Protein 4RN7 (pdb70)

Sequence (185 aa):
SNAYTVFIDPGHGGNDKGTESSKTSNRYEKDLNLQIAKKLANNKLSSKQKDIQQVVVSRTDDTYISLKDRAILANNSSADVVLVSIHLNAEKNNGNTATGIETWYRNKATDGSKELAQTVQSTIVSSYVKVRRDRGIVENNFEVLRESNPAILIECGFLTTPSEEQKIINEKYQDQQLAEGIVQGVLSYLDSKG

Solvent-accessible surface area: 8520 Å² total

Foldseek 3Di:
DQAAEEEEEQPFFDPGQDDAEPVPRHGFSVLSLLLSVLLQVVQVPDDR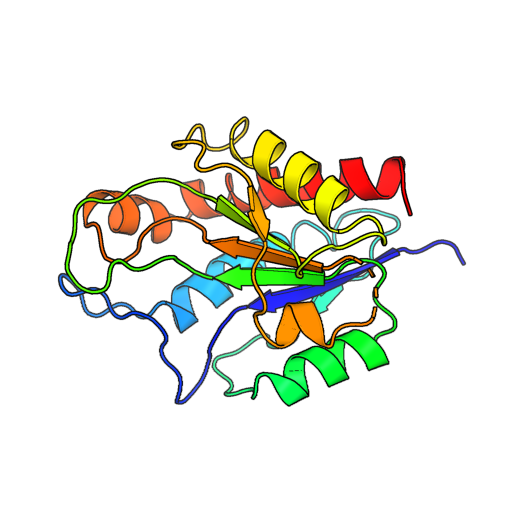YDYHYPDNHRDGDDLVRLQVVLQVVVGPEYEYETADEDPPDAADWDKEKEAAPPDPQCLLVLRQLLLVLLCVQLVIDRPYYYHDHRSSRVRHPSYMYMRQIYSSHVVRVVLSVDNVSSNSNSVSNSVSNVVCVVPPD

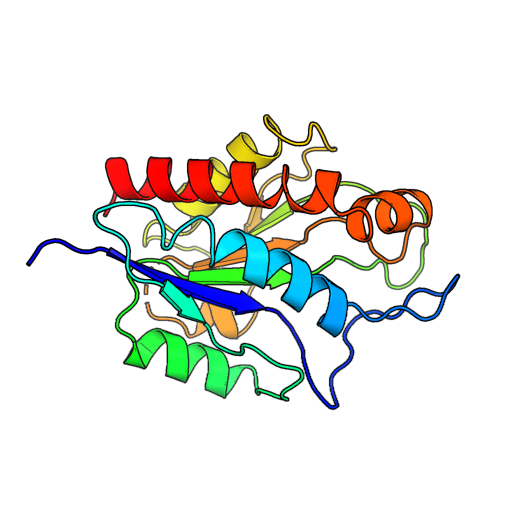Organism: Clostridioides difficile (strain 630) (NCBI:txid272563)

CATH classification: 3.40.630.40

Nearest PDB structures (foldseek):
  4rn7-assembly1_A  TM=1.005E+00  e=1.510E-40  Clostridioides difficile 630
  1jwq-assembly1_A  TM=9.596E-01  e=6.339E-22  Paenibacillus polymyxa
  5j72-assembly1_A  TM=9.023E-01  e=5.987E-17  Clostridioides difficile 630
  4bin-assembly1_A  TM=9.280E-01  e=1.001E-15  Escherichia coli K-12
  8c0j-assembly1_A  TM=8.453E-01  e=8.300E-16  Citrobacter rodentium

Structure (mmCIF, N/CA/C/O backbone):
data_4RN7
#
_entry.id   4RN7
#
_cell.length_a   66.407
_cell.length_b   66.407
_cell.length_c   96.200
_cell.angle_alpha   90.00
_cell.angle_beta   90.00
_cell.angle_gamma   120.00
#
_symmetry.space_group_name_H-M   'P 32 2 1'
#
loop_
_entity.id
_entity.type
_entity.pdbx_description
1 polymer 'N-acetylmuramoyl-L-alanine amidase'
2 non-polymer 'ZINC ION'
3 non-polymer GLYCEROL
4 non-polymer '4-(2-HYDROXYETHYL)-1-PIPERAZINE ETHANESULFONIC ACID'
5 non-polymer 'FORMIC ACID'
6 water water
#
loop_
_atom_site.group_PDB
_atom_site.id
_atom_site.type_symbol
_atom_site.label_atom_id
_atom_site.label_alt_id
_atom_site.label_comp_id
_atom_site.label_asym_id
_atom_site.label_entity_id
_atom_site.label_seq_id
_atom_site.pdbx_PDB_ins_code
_atom_site.Cartn_x
_atom_site.Cartn_y
_atom_site.Cartn_z
_atom_site.occupancy
_atom_site.B_iso_or_equiv
_atom_site.auth_seq_id
_atom_site.auth_comp_id
_atom_site.auth_asym_id
_atom_site.auth_atom_id
_atom_site.pdbx_PDB_model_num
ATOM 1 N N . SER A 1 1 ? -23.051 21.277 -30.898 1.00 51.91 114 SER A N 1
ATOM 2 C CA . SER A 1 1 ? -23.100 20.452 -29.701 1.00 47.46 114 SER A CA 1
ATOM 3 C C . SER A 1 1 ? -24.433 19.705 -29.599 1.00 48.87 114 SER A C 1
ATOM 4 O O . SER A 1 1 ? -25.461 20.205 -30.051 1.00 51.83 114 SER A O 1
ATOM 7 N N . ASN A 1 2 ? -24.401 18.515 -29.007 1.00 47.16 115 ASN A N 1
ATOM 8 C CA . ASN A 1 2 ? -25.583 17.652 -28.942 1.00 48.87 115 ASN A CA 1
ATOM 9 C C . ASN A 1 2 ? -25.603 16.758 -27.710 1.00 50.57 115 ASN A C 1
ATOM 10 O O . ASN A 1 2 ? -26.071 15.621 -27.765 1.00 58.57 115 ASN A O 1
ATOM 15 N N . ALA A 1 3 ? -25.109 17.274 -26.594 1.00 42.02 116 ALA A N 1
ATOM 16 C CA . ALA A 1 3 ? -25.031 16.491 -25.370 1.00 41.10 116 ALA A CA 1
ATOM 17 C C . ALA A 1 3 ? -26.261 16.715 -24.502 1.00 42.29 116 ALA A C 1
ATOM 18 O O . ALA A 1 3 ? -26.844 17.802 -24.512 1.00 39.99 116 ALA A O 1
ATOM 20 N N . TYR A 1 4 ? -26.660 15.681 -23.765 1.00 40.41 117 TYR A N 1
ATOM 21 C CA . TYR A 1 4 ? -27.675 15.832 -22.733 1.00 37.73 117 TYR A CA 1
ATOM 22 C C . TYR A 1 4 ? -26.967 15.872 -21.396 1.00 35.71 117 TYR A C 1
ATOM 23 O O . TYR A 1 4 ? -25.995 15.142 -21.186 1.00 45.47 117 TYR A O 1
ATOM 32 N N . THR A 1 5 ? -27.446 16.724 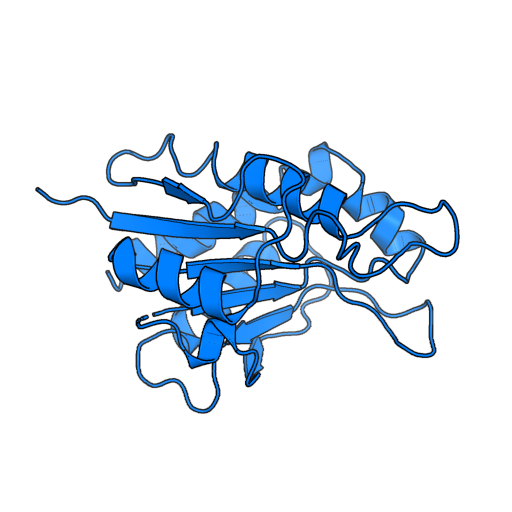-20.496 1.00 37.65 118 THR A N 1
ATOM 33 C CA . THR A 1 5 ? -26.871 16.821 -19.161 1.00 29.90 118 THR A CA 1
ATOM 34 C C . THR A 1 5 ? -27.829 16.156 -18.171 1.00 34.67 118 THR A C 1
ATOM 35 O O . THR A 1 5 ? -29.012 16.508 -18.114 1.00 34.16 118 THR A O 1
ATOM 39 N N . VAL A 1 6 ? -27.322 15.191 -17.411 1.00 30.87 119 VAL A N 1
ATOM 40 C CA . VAL A 1 6 ? -28.129 14.532 -16.386 1.00 27.82 119 VAL A CA 1
ATOM 41 C C . VAL A 1 6 ? -27.606 14.971 -15.026 1.00 25.11 119 VAL A C 1
ATOM 42 O O . VAL A 1 6 ? -26.427 14.782 -14.726 1.00 30.20 119 VAL A O 1
ATOM 46 N N . PHE A 1 7 ? -28.480 15.573 -14.219 1.00 27.68 120 PHE A N 1
ATOM 47 C CA . PHE A 1 7 ? -28.105 16.017 -12.878 1.00 26.75 120 PHE A CA 1
ATOM 48 C C . PHE A 1 7 ? -28.522 14.933 -11.890 1.00 29.92 120 PHE A C 1
ATOM 49 O O . PHE A 1 7 ? -29.710 14.590 -11.804 1.00 26.87 120 PHE A O 1
ATOM 57 N N . ILE A 1 8 ? -27.550 14.388 -11.158 1.00 27.93 121 ILE A N 1
ATOM 58 C CA . ILE A 1 8 ? -27.827 13.324 -10.192 1.00 29.57 121 ILE A CA 1
ATOM 59 C C . ILE A 1 8 ? -27.755 13.924 -8.786 1.00 26.71 121 ILE A C 1
ATOM 60 O O . ILE A 1 8 ? -26.775 14.571 -8.437 1.00 27.79 121 ILE A O 1
ATOM 65 N N . ASP A 1 9 ? -28.799 13.705 -7.990 1.00 25.77 122 ASP A N 1
ATOM 66 C CA . ASP A 1 9 ? -28.879 14.275 -6.649 1.00 25.33 122 ASP A CA 1
ATOM 67 C C . ASP A 1 9 ? -28.963 13.169 -5.584 1.00 24.76 122 ASP A C 1
ATOM 68 O O . ASP A 1 9 ? -30.041 12.632 -5.313 1.00 26.49 122 ASP A O 1
ATOM 73 N N . PRO A 1 10 ? -27.823 12.814 -4.972 1.00 24.59 123 PRO A N 1
ATOM 74 C CA . PRO A 1 10 ? -27.882 11.816 -3.900 1.00 27.91 123 PRO A CA 1
ATOM 75 C C . PRO A 1 10 ? -28.493 12.449 -2.646 1.00 29.13 123 PRO A C 1
ATOM 76 O O . PRO A 1 10 ? -27.908 13.368 -2.081 1.00 30.82 123 PRO A O 1
ATOM 80 N N . GLY A 1 11 ? -29.654 11.962 -2.217 1.00 25.86 124 GLY A N 1
ATOM 81 C CA . GLY A 1 11 ? -30.388 12.619 -1.156 1.00 26.50 124 GLY A CA 1
ATOM 82 C C . GLY A 1 11 ? -29.624 12.693 0.146 1.00 28.28 124 GLY A C 1
ATOM 83 O O . GLY A 1 11 ? -28.803 11.819 0.454 1.00 26.74 124 GLY A O 1
ATOM 84 N N . HIS A 1 12 ? -29.905 13.742 0.909 1.00 28.50 125 HIS A N 1
ATOM 85 C CA . HIS A 1 12 ? -29.322 13.931 2.236 1.00 33.39 125 HIS A CA 1
ATOM 86 C C . HIS A 1 12 ? -27.805 14.134 2.161 1.00 33.16 125 HIS A C 1
ATOM 87 O O . HIS A 1 12 ? -27.270 14.402 1.084 1.00 30.39 125 HIS A O 1
ATOM 94 N N . GLY A 1 13 ? -27.107 14.040 3.289 1.00 29.37 126 GLY A N 1
ATOM 95 C CA . GLY A 1 13 ? -25.683 14.325 3.288 1.00 32.33 126 GLY A CA 1
ATOM 96 C C . GLY A 1 13 ? -25.264 15.133 4.494 1.00 36.00 126 GLY A C 1
ATOM 97 O O . GLY A 1 13 ? -26.040 15.955 5.002 1.00 33.74 126 GLY A O 1
ATOM 98 N N . GLY A 1 14 ? -24.036 14.898 4.954 1.00 33.73 127 GLY A N 1
ATOM 99 C CA . GLY A 1 14 ? -23.483 15.631 6.072 1.00 42.85 127 GLY A CA 1
ATOM 100 C C . GLY A 1 14 ? -24.326 15.422 7.307 1.00 42.02 127 GLY A C 1
ATOM 101 O O . GLY A 1 14 ? -24.648 14.284 7.667 1.00 39.86 127 GLY A O 1
ATOM 102 N N . ASN A 1 15 ? -24.705 16.522 7.946 1.00 40.29 128 ASN A N 1
ATOM 103 C CA . ASN A 1 15 ? -25.517 16.459 9.152 1.00 44.04 128 ASN A CA 1
ATOM 104 C C . ASN A 1 15 ? -26.891 15.814 8.942 1.00 44.18 128 ASN A C 1
ATOM 105 O O . ASN A 1 15 ? -27.512 15.336 9.898 1.00 45.72 128 ASN A O 1
ATOM 110 N N . ASP A 1 16 ? -27.369 15.804 7.700 1.00 40.57 129 ASP A N 1
ATOM 111 C CA . ASP A 1 16 ? -28.647 15.177 7.395 1.00 37.65 129 ASP A CA 1
ATOM 112 C C . ASP A 1 16 ? -28.423 13.720 7.005 1.00 34.70 129 ASP A C 1
ATOM 113 O O . ASP A 1 16 ? -28.099 13.421 5.863 1.00 34.60 129 ASP A O 1
ATOM 118 N N . LYS A 1 17 ? -28.610 12.812 7.958 1.00 37.01 130 LYS A N 1
ATOM 119 C CA . LYS A 1 17 ? -28.341 11.398 7.710 1.00 36.25 130 LYS A CA 1
ATOM 120 C C . LYS A 1 17 ? -29.439 10.701 6.911 1.00 34.49 130 LYS A C 1
ATOM 121 O O . LYS A 1 17 ? -29.215 9.617 6.364 1.00 33.94 130 LYS A O 1
ATOM 125 N N . GLY A 1 18 ? -30.625 11.296 6.839 1.00 33.88 131 GLY A N 1
ATOM 126 C CA . GLY A 1 18 ? -31.746 10.582 6.241 1.00 34.12 131 GLY A CA 1
ATOM 127 C C . GLY A 1 18 ? -32.159 9.458 7.166 1.00 37.37 131 GLY A C 1
ATOM 128 O O . GLY A 1 18 ? -31.855 9.501 8.359 1.00 37.75 131 GLY A O 1
ATOM 129 N N . THR A 1 19 ? -32.843 8.443 6.637 1.00 34.03 132 THR A N 1
ATOM 130 C CA . THR A 1 19 ? -33.272 7.336 7.476 1.00 42.75 132 THR A CA 1
ATOM 131 C C . THR A 1 19 ? -32.071 6.560 8.018 1.00 45.98 132 THR A C 1
ATOM 132 O O . THR A 1 19 ? -31.043 6.451 7.347 1.00 40.06 132 THR A O 1
ATOM 136 N N . GLU A 1 20 ? -32.204 6.033 9.233 1.00 51.85 133 GLU A N 1
ATOM 137 C CA . GLU A 1 20 ? -31.147 5.254 9.870 1.00 52.79 133 GLU A CA 1
ATOM 138 C C . GLU A 1 20 ? -31.652 3.849 10.185 1.00 59.52 133 GLU A C 1
ATOM 139 O O . GLU A 1 20 ? -32.679 3.693 10.849 1.00 65.52 133 GLU A O 1
ATOM 142 N N . SER A 1 21 ? -30.945 2.829 9.701 1.00 53.06 134 SER A N 1
ATOM 143 C CA A SER A 1 21 ? -31.347 1.455 9.986 0.37 56.53 134 SER A CA 1
ATOM 144 C CA B SER A 1 21 ? -31.289 1.435 9.995 0.63 56.45 134 SER A CA 1
ATOM 145 C C . SER A 1 21 ? -31.377 1.183 11.493 1.00 60.45 134 SER A C 1
ATOM 146 O O . SER A 1 21 ? -30.491 1.599 12.243 1.00 63.45 134 SER A O 1
ATOM 151 N N . LYS A 1 22 ? -32.430 0.497 11.926 1.00 67.28 135 LYS A N 1
ATOM 152 C CA . LYS A 1 22 ? -32.621 0.155 13.332 1.00 70.21 135 LYS A CA 1
ATOM 153 C C . LYS A 1 22 ? -31.835 -1.101 13.683 1.00 61.87 135 LYS A C 1
ATOM 154 O O . LYS A 1 22 ? -31.662 -1.437 14.854 1.00 74.97 135 LYS A O 1
ATOM 159 N N . THR A 1 23 ? -31.356 -1.782 12.650 1.00 59.29 136 THR A N 1
ATOM 160 C CA . THR A 1 23 ? -30.637 -3.038 12.798 1.00 76.17 136 THR A CA 1
ATOM 161 C C . THR A 1 23 ? -29.139 -2.804 12.968 1.00 76.57 136 THR A C 1
ATOM 162 O O . THR A 1 23 ? -28.489 -3.433 13.805 1.00 87.33 136 THR A O 1
ATOM 166 N N . SER A 1 24 ? -28.608 -1.874 12.180 1.00 61.17 137 SER A N 1
ATOM 167 C CA . SER A 1 24 ? -27.181 -1.825 11.902 1.00 59.47 137 SER A CA 1
ATOM 168 C C . SER A 1 24 ? -26.602 -0.413 11.931 1.00 59.02 137 SER A C 1
ATOM 169 O O . SER A 1 24 ? -25.402 -0.231 11.718 1.00 60.97 137 SER A O 1
ATOM 172 N N . ASN A 1 25 ? -27.453 0.576 12.189 1.00 60.06 138 ASN A N 1
ATOM 173 C CA . ASN A 1 25 ? -27.039 1.978 12.154 1.00 63.49 138 ASN A CA 1
ATOM 174 C C . ASN A 1 25 ? -26.251 2.322 10.895 1.00 64.13 138 ASN A C 1
ATOM 175 O O . ASN A 1 25 ? -25.123 2.813 10.956 1.00 74.42 138 ASN A O 1
ATOM 180 N N . ARG A 1 26 ? -26.846 1.998 9.754 1.00 50.29 139 ARG A N 1
ATOM 181 C CA . ARG A 1 26 ? -26.380 2.498 8.479 1.00 42.14 139 ARG A CA 1
ATOM 182 C C . ARG A 1 26 ? -27.278 3.671 8.162 1.00 40.24 139 ARG A C 1
ATOM 183 O O . ARG A 1 26 ? -28.440 3.685 8.584 1.00 42.77 139 ARG A O 1
ATOM 191 N N . TYR A 1 27 ? -26.740 4.649 7.435 1.00 38.80 140 TYR A N 1
ATOM 192 C CA . TYR A 1 27 ? -27.480 5.862 7.108 1.00 36.48 140 TYR A CA 1
ATOM 193 C C . TYR A 1 27 ? -27.843 5.923 5.646 1.00 33.09 140 TYR A C 1
ATOM 194 O O . TYR A 1 27 ? -27.000 5.676 4.784 1.00 32.12 140 TYR A O 1
ATOM 203 N N . GLU A 1 28 ? -29.083 6.313 5.369 1.00 32.32 141 GLU A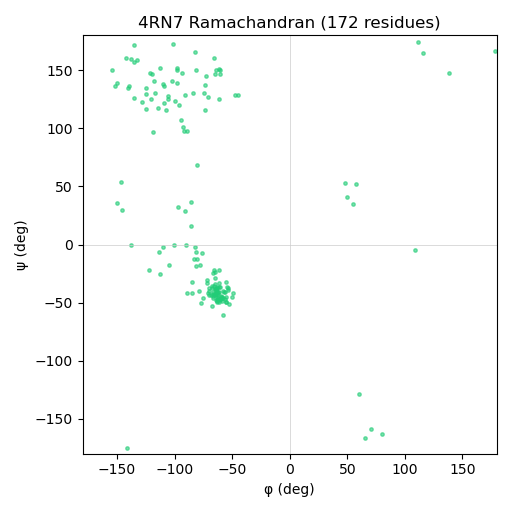 N 1
ATOM 204 C CA . GLU A 1 28 ? -29.531 6.559 4.004 1.00 29.18 141 GLU A CA 1
ATOM 205 C C . GLU A 1 28 ? -28.575 7.456 3.213 1.00 27.72 141 GLU A C 1
ATOM 206 O O . GLU A 1 28 ? -28.299 7.180 2.048 1.00 30.17 141 GLU A O 1
ATOM 212 N N . LYS A 1 29 ? -28.061 8.516 3.839 1.00 29.90 142 LYS A N 1
ATOM 213 C CA . LYS A 1 29 ? -27.178 9.439 3.127 1.00 29.85 142 LYS A CA 1
ATOM 214 C C . LYS A 1 29 ? -26.014 8.712 2.459 1.00 32.51 142 LYS A C 1
ATOM 215 O O . LYS A 1 29 ? -25.615 9.069 1.346 1.00 32.42 142 LYS A O 1
ATOM 221 N N . ASP A 1 30 ? -25.481 7.690 3.127 1.00 28.90 143 ASP A N 1
ATOM 222 C CA . ASP A 1 30 ? -24.284 7.021 2.633 1.00 30.67 143 ASP A CA 1
ATOM 223 C C . ASP A 1 30 ? -24.637 6.063 1.505 1.00 30.79 143 ASP A C 1
ATOM 224 O O . ASP A 1 30 ? -23.913 5.944 0.512 1.00 29.41 143 ASP A O 1
ATOM 229 N N . LEU A 1 31 ? -25.760 5.373 1.660 1.00 28.68 144 LEU A N 1
ATOM 230 C CA . LEU A 1 31 ? -26.204 4.433 0.647 1.00 25.95 144 LEU A CA 1
ATOM 231 C C . LEU A 1 31 ? -26.671 5.167 -0.610 1.00 28.30 144 LEU A C 1
ATOM 232 O O . LEU A 1 31 ? -26.426 4.721 -1.738 1.00 28.22 144 LEU A O 1
ATOM 237 N N . ASN A 1 32 ? -27.327 6.307 -0.421 1.00 25.96 145 ASN A N 1
ATOM 238 C CA . ASN A 1 32 ? -27.686 7.151 -1.555 1.00 28.59 145 ASN A CA 1
ATOM 239 C C . ASN A 1 32 ? -26.465 7.529 -2.395 1.00 27.64 145 ASN A C 1
ATOM 240 O O . ASN A 1 32 ? -26.520 7.495 -3.631 1.00 26.42 145 ASN A O 1
ATOM 245 N N . LEU A 1 33 ? -25.383 7.923 -1.724 1.00 27.42 146 LEU A N 1
ATOM 246 C CA . LEU A 1 33 ? -24.158 8.333 -2.415 1.00 24.39 146 LEU A CA 1
ATOM 247 C C . LEU A 1 33 ? -23.566 7.137 -3.173 1.00 30.58 146 LEU A C 1
ATOM 248 O O . LEU A 1 33 ? -23.096 7.301 -4.299 1.00 29.43 146 LEU A O 1
ATOM 253 N N . GLN A 1 34 ? -23.631 5.937 -2.584 1.00 26.73 147 GLN A N 1
ATOM 254 C CA . GLN A 1 34 ? -23.074 4.755 -3.230 1.00 29.23 147 GLN A CA 1
ATOM 255 C C . GLN A 1 34 ? -23.823 4.452 -4.513 1.00 26.77 147 GLN A C 1
ATOM 256 O O . GLN A 1 34 ? -23.216 4.212 -5.558 1.00 32.49 147 GLN A O 1
ATOM 262 N N . ILE A 1 35 ? -25.146 4.465 -4.428 1.00 27.65 148 ILE A N 1
ATOM 263 C CA . ILE A 1 35 ? -25.980 4.192 -5.590 1.00 27.82 148 ILE A CA 1
ATOM 264 C C . ILE A 1 35 ? -25.792 5.277 -6.654 1.00 28.35 148 ILE A C 1
ATOM 265 O O . ILE A 1 35 ? -25.667 4.965 -7.841 1.00 28.28 148 ILE A O 1
ATOM 270 N N . ALA A 1 36 ? -25.747 6.543 -6.231 1.00 26.32 149 ALA A N 1
ATOM 271 C CA . ALA A 1 36 ? -25.598 7.662 -7.156 1.00 28.12 149 ALA A CA 1
ATOM 272 C C . ALA A 1 36 ? -24.260 7.609 -7.884 1.00 27.88 149 ALA A C 1
ATOM 273 O O . ALA A 1 36 ? -24.170 7.953 -9.066 1.00 30.97 149 ALA A O 1
ATOM 275 N N . LYS A 1 37 ? -23.211 7.205 -7.171 1.00 32.17 150 LYS A N 1
ATOM 276 C CA . LYS A 1 37 ? -21.890 7.123 -7.780 1.00 35.07 150 LYS A CA 1
ATOM 277 C C . LYS A 1 37 ? -21.872 6.091 -8.897 1.00 34.57 150 LYS A C 1
ATOM 278 O O . LYS A 1 37 ? -21.263 6.318 -9.944 1.00 34.40 150 LYS A O 1
ATOM 284 N N . LYS A 1 38 ? -22.533 4.956 -8.676 1.00 32.35 151 LYS A N 1
ATOM 285 C CA . LYS A 1 38 ? -22.619 3.935 -9.708 1.00 31.96 151 LYS A CA 1
ATOM 286 C C . LYS A 1 38 ? -23.415 4.451 -10.897 1.00 32.62 151 LYS A C 1
ATOM 287 O O . LYS A 1 38 ? -23.022 4.238 -12.050 1.00 33.75 151 LYS A O 1
ATOM 293 N N . LEU A 1 39 ? -24.527 5.132 -10.618 1.00 29.39 152 LEU A N 1
ATOM 294 C CA . LEU A 1 39 ? -25.352 5.712 -11.673 1.00 27.56 152 LEU A CA 1
ATOM 295 C C . LEU A 1 39 ? -24.542 6.743 -12.465 1.00 31.95 152 LEU A C 1
ATOM 296 O O . LEU A 1 39 ? -24.520 6.701 -13.699 1.00 30.87 152 LEU A O 1
ATOM 301 N N . ALA A 1 40 ? -23.855 7.645 -11.763 1.00 32.58 153 ALA A N 1
ATOM 302 C CA . ALA A 1 40 ? -23.043 8.668 -12.426 1.00 31.60 153 ALA A CA 1
ATOM 303 C C . ALA A 1 40 ? -21.951 8.069 -13.312 1.00 37.10 153 ALA A C 1
ATOM 304 O O . ALA A 1 40 ? -21.739 8.512 -14.443 1.00 40.02 153 ALA A O 1
ATOM 306 N N . ASN A 1 41 ? -21.248 7.070 -12.793 1.00 35.24 154 ASN A N 1
ATOM 307 C CA A ASN A 1 41 ? -20.186 6.425 -13.552 0.61 42.70 154 ASN A CA 1
ATOM 308 C CA B ASN A 1 41 ? -20.185 6.432 -13.551 0.39 42.08 154 ASN A CA 1
ATOM 309 C C . ASN A 1 41 ? -20.705 5.766 -14.822 1.00 39.68 154 ASN A C 1
ATOM 310 O O . ASN A 1 41 ? -20.072 5.852 -15.873 1.00 40.27 154 ASN A O 1
ATOM 319 N N . LYS A 1 42 ? -21.865 5.118 -14.727 1.00 34.35 155 LYS A N 1
ATOM 320 C CA . LYS A 1 42 ? -22.451 4.457 -15.891 1.00 35.47 155 LYS A CA 1
ATOM 321 C C . LYS A 1 42 ? -22.921 5.454 -16.947 1.00 39.77 155 LYS A C 1
ATOM 322 O O . LYS A 1 42 ? -22.691 5.252 -18.138 1.00 44.30 155 LYS A O 1
ATOM 328 N N . LEU A 1 43 ? -23.579 6.529 -16.516 1.00 35.43 156 LEU A N 1
ATOM 329 C CA . LEU A 1 43 ? -24.050 7.545 -17.455 1.00 36.89 156 LEU A CA 1
ATOM 330 C C . LEU A 1 43 ? -22.898 8.234 -18.173 1.00 42.87 156 LEU A C 1
ATOM 331 O O . LEU A 1 43 ? -22.981 8.515 -19.370 1.00 48.78 156 LEU A O 1
ATOM 336 N N . SER A 1 44 ? -21.815 8.487 -17.443 1.00 41.47 157 SER A N 1
ATOM 337 C CA A SER A 1 44 ? -20.688 9.216 -18.012 0.59 41.42 157 SER A CA 1
ATOM 338 C CA B SER A 1 44 ? -20.648 9.184 -17.977 0.41 42.01 157 SER A CA 1
ATOM 339 C C . SER A 1 44 ? -20.013 8.443 -19.144 1.00 47.59 157 SER A C 1
ATOM 340 O O . SER A 1 44 ? -19.304 9.034 -19.958 1.00 53.72 157 SER A O 1
ATOM 345 N N . LYS A 1 45 ? -20.254 7.136 -19.211 1.00 47.86 158 LYS A N 1
ATOM 346 C CA . LYS A 1 45 ? -19.669 6.295 -20.260 1.00 55.63 158 LYS A CA 1
ATOM 347 C C . LYS A 1 45 ? -20.450 6.387 -21.569 1.00 59.22 158 LYS A C 1
ATOM 348 O O . LYS A 1 45 ? -19.938 6.030 -22.636 1.00 57.94 158 LYS A O 1
ATOM 352 N N . GLN A 1 46 ? -21.690 6.860 -21.482 1.00 59.01 159 GLN A N 1
ATOM 353 C CA . GLN A 1 46 ? -22.525 7.037 -22.663 1.00 58.73 159 GLN A CA 1
ATOM 354 C C . GLN A 1 46 ? -22.032 8.225 -23.482 1.00 64.37 159 GLN A C 1
ATOM 355 O O . GLN A 1 46 ? -21.554 9.215 -22.926 1.00 63.00 159 GLN A O 1
ATOM 361 N N . LYS A 1 47 ? -22.136 8.110 -24.803 1.00 74.56 160 LYS A N 1
ATOM 362 C CA . LYS A 1 47 ? -21.546 9.084 -25.720 1.00 77.75 160 LYS A CA 1
ATOM 363 C C . LYS A 1 47 ? -22.024 10.530 -25.534 1.00 75.22 160 LYS A C 1
ATOM 364 O O . LYS A 1 47 ? -21.223 11.424 -25.249 1.00 78.20 160 LYS A O 1
ATOM 367 N N . ASP A 1 48 ? -23.324 10.755 -25.700 1.00 66.76 161 ASP A N 1
ATOM 368 C CA . ASP A 1 48 ? -23.873 12.106 -25.668 1.00 59.08 161 ASP A CA 1
ATOM 369 C C . ASP A 1 48 ? -24.320 12.547 -24.274 1.00 53.17 161 ASP A C 1
ATOM 370 O O . ASP A 1 48 ? -25.225 13.375 -24.149 1.00 57.22 161 ASP A O 1
ATOM 375 N N . ILE A 1 49 ? -23.682 12.019 -23.230 1.00 47.00 162 ILE A N 1
ATOM 376 C CA . ILE A 1 49 ? -24.111 12.325 -21.860 1.00 39.68 162 ILE A CA 1
ATOM 377 C C . ILE A 1 49 ? -23.045 13.015 -20.997 1.00 44.96 162 ILE A C 1
ATOM 378 O O . ILE A 1 49 ? -21.901 12.555 -20.929 1.00 51.08 162 ILE A O 1
ATOM 383 N N A GLN A 1 50 ? -23.424 14.115 -20.348 0.42 39.87 163 GLN A N 1
ATOM 384 N N B GLN A 1 50 ? -23.431 14.123 -20.360 0.58 39.59 163 GLN A N 1
ATOM 385 C CA A GLN A 1 50 ? -22.564 14.781 -19.372 0.42 40.41 163 GLN A CA 1
ATOM 386 C CA B GLN A 1 50 ? -22.598 14.784 -19.362 0.58 40.02 163 GLN A CA 1
ATOM 387 C C A GLN A 1 50 ? -23.256 14.750 -18.014 0.42 40.69 163 GLN A C 1
ATOM 388 C C B GLN A 1 50 ? -23.295 14.658 -18.021 0.58 41.44 163 GLN A C 1
ATOM 389 O O A GLN A 1 50 ? -24.416 15.147 -17.896 0.42 38.35 163 GLN A O 1
ATOM 390 O O B GLN A 1 50 ? -24.491 14.929 -17.913 0.58 42.75 163 GLN A O 1
ATOM 401 N N . VAL A 1 51 ? -22.554 14.262 -16.996 1.00 34.66 164 VAL A N 1
ATOM 402 C CA . VAL A 1 51 ? -23.144 14.107 -15.671 1.00 31.53 164 VAL A CA 1
ATOM 403 C C . VAL A 1 51 ? -22.738 15.247 -14.745 1.00 33.53 164 VAL A C 1
ATOM 404 O O . VAL A 1 51 ? -21.570 15.659 -14.720 1.00 37.45 164 VAL A O 1
ATOM 408 N N . VAL A 1 52 ? -23.715 15.763 -14.004 1.00 29.58 165 VAL A N 1
ATOM 409 C CA . VAL A 1 52 ? -23.466 16.756 -12.972 1.00 29.73 165 VAL A CA 1
ATOM 410 C C . VAL A 1 52 ? -24.070 16.171 -11.706 1.00 33.33 165 VAL A C 1
ATOM 411 O O . VAL A 1 52 ? -25.173 15.632 -11.750 1.00 32.96 165 VAL A O 1
ATOM 415 N N . VAL A 1 53 ? -23.353 16.228 -10.586 1.00 29.78 166 VAL A N 1
ATOM 416 C CA . VAL A 1 53 ? -23.902 15.654 -9.351 1.00 28.35 166 VAL A CA 1
ATOM 417 C C . VAL A 1 53 ? -23.986 16.731 -8.281 1.00 29.40 166 VAL A C 1
ATOM 418 O O . VAL A 1 53 ? -23.152 17.635 -8.248 1.00 30.30 166 VAL A O 1
ATOM 422 N N . SER A 1 54 ? -24.977 16.662 -7.400 1.00 26.17 167 SER A N 1
ATOM 423 C CA . SER A 1 54 ? -25.054 17.691 -6.366 1.00 27.19 167 SER A CA 1
ATOM 424 C C . SER A 1 54 ? -23.943 17.493 -5.338 1.00 27.89 167 SER A C 1
ATOM 425 O O . SER A 1 54 ? -23.430 18.458 -4.760 1.00 28.79 167 SER A O 1
ATOM 428 N N . ARG A 1 55 ? -23.537 16.246 -5.135 1.00 26.49 168 ARG A N 1
ATOM 429 C CA . ARG A 1 55 ? -22.431 15.983 -4.234 1.00 33.29 168 ARG A CA 1
ATOM 430 C C . ARG A 1 55 ? -21.725 14.688 -4.593 1.00 32.07 168 ARG A C 1
ATOM 431 O O . ARG A 1 55 ? -22.351 13.764 -5.125 1.00 29.91 168 ARG A O 1
ATOM 439 N N . THR A 1 56 ? -20.424 14.651 -4.306 1.00 36.82 169 THR A N 1
ATOM 440 C CA . THR A 1 56 ? -19.587 13.469 -4.511 1.00 37.12 169 THR A CA 1
ATOM 441 C C . THR A 1 56 ? -19.103 12.906 -3.185 1.00 38.85 169 THR A C 1
ATOM 442 O O . THR A 1 56 ? -18.482 11.841 -3.140 1.00 42.08 169 THR A O 1
ATOM 446 N N . ASP A 1 57 ? -19.381 13.624 -2.104 1.00 36.32 170 ASP A N 1
ATOM 447 C CA . ASP A 1 57 ? -18.875 13.250 -0.788 1.00 36.85 170 ASP A CA 1
ATOM 448 C C . ASP A 1 57 ? -19.952 13.509 0.250 1.00 31.50 170 ASP A C 1
ATOM 449 O O . ASP A 1 57 ? -21.079 13.862 -0.106 1.00 36.93 170 ASP A O 1
ATOM 452 N N . ASP A 1 58 ? -19.614 13.320 1.524 1.00 37.89 171 ASP A N 1
ATOM 453 C CA . ASP A 1 58 ? -20.605 13.434 2.592 1.00 38.22 171 ASP A CA 1
ATOM 454 C C . ASP A 1 58 ? -20.865 14.890 2.976 1.00 48.15 171 ASP A C 1
ATOM 455 O O . ASP A 1 58 ? -20.554 15.308 4.088 1.00 45.24 171 ASP A O 1
ATOM 460 N N . THR A 1 59 ? -21.476 15.641 2.067 1.00 44.61 172 THR A N 1
ATOM 461 C CA . THR A 1 59 ? -21.657 17.076 2.243 1.00 38.21 172 THR A CA 1
ATOM 462 C C . THR A 1 59 ? -23.118 17.420 2.474 1.00 39.62 172 THR A C 1
ATOM 463 O O . THR A 1 59 ? -23.993 16.874 1.798 1.00 33.90 172 THR A O 1
ATOM 467 N N . TYR A 1 60 ? -23.387 18.333 3.406 1.00 33.65 173 TYR A N 1
ATOM 468 C CA . TYR A 1 60 ? -24.754 18.811 3.596 1.00 38.33 173 TYR A CA 1
ATOM 469 C C . TYR A 1 60 ? -25.131 19.758 2.460 1.00 35.99 173 TYR A C 1
ATOM 470 O O . TYR A 1 60 ? -24.385 20.703 2.165 1.00 34.87 173 TYR A O 1
ATOM 479 N N . ILE A 1 61 ? -26.286 19.526 1.838 1.00 35.14 174 ILE A N 1
ATOM 480 C CA . ILE A 1 61 ? -26.835 20.479 0.876 1.00 32.67 174 ILE A CA 1
ATOM 481 C C . ILE A 1 61 ? -28.335 20.687 1.102 1.00 34.35 174 ILE A C 1
ATOM 482 O O . ILE A 1 61 ? -29.098 19.716 1.131 1.00 32.98 174 ILE A O 1
ATOM 487 N N . SER A 1 62 ? -28.756 21.944 1.270 1.00 37.09 175 SER A N 1
ATOM 488 C CA . SER A 1 62 ? -30.179 22.228 1.492 1.00 45.43 175 SER A CA 1
ATOM 489 C C . SER A 1 62 ? -31.027 21.887 0.262 1.00 36.22 175 SER A C 1
ATOM 490 O O . SER A 1 62 ? -30.498 21.778 -0.845 1.00 32.11 175 SER A O 1
ATOM 493 N N . LEU A 1 63 ? -32.337 21.710 0.444 1.00 37.86 176 LEU A N 1
ATOM 494 C CA . LEU A 1 63 ? -33.204 21.393 -0.694 1.00 36.83 176 LEU A CA 1
ATOM 495 C C . LEU A 1 63 ? -33.206 22.535 -1.709 1.00 38.72 176 LEU A C 1
ATOM 496 O O . LEU A 1 63 ? -33.131 22.293 -2.918 1.00 35.29 176 LEU A O 1
ATOM 501 N N . LYS A 1 64 ? -33.287 23.766 -1.208 1.00 36.82 177 LYS A N 1
ATOM 502 C CA . LYS A 1 64 ? -33.263 24.949 -2.056 1.00 34.07 177 LYS A CA 1
ATOM 503 C C . LYS A 1 64 ? -31.996 24.939 -2.906 1.00 37.93 177 LYS A C 1
ATOM 504 O O . LYS A 1 64 ? -32.049 25.153 -4.121 1.00 36.29 177 LYS A O 1
ATOM 510 N N . ASP A 1 65 ? -30.861 24.661 -2.271 1.00 39.34 178 ASP A N 1
ATOM 511 C CA . ASP A 1 65 ? -29.586 24.656 -2.985 1.00 36.50 178 ASP A CA 1
ATOM 512 C C . ASP A 1 65 ? -29.522 23.581 -4.074 1.00 30.81 178 ASP A C 1
ATOM 513 O O . ASP A 1 65 ? -28.941 23.817 -5.131 1.00 34.45 178 ASP A O 1
ATOM 518 N N . ARG A 1 66 ? -30.102 22.402 -3.831 1.00 26.03 179 ARG A N 1
ATOM 519 C CA . ARG A 1 66 ? -30.082 21.350 -4.849 1.00 25.99 179 ARG A CA 1
ATOM 520 C C . ARG A 1 66 ? -30.817 21.781 -6.109 1.00 28.03 179 ARG A C 1
ATOM 521 O O . ARG A 1 66 ? -30.340 21.551 -7.224 1.00 29.97 179 ARG A O 1
ATOM 529 N N . ALA A 1 67 ? -31.970 22.422 -5.937 1.00 30.03 180 ALA A N 1
ATOM 530 C CA . ALA A 1 67 ? -32.736 22.886 -7.090 1.00 32.82 180 ALA A CA 1
ATOM 531 C C . ALA A 1 67 ? -31.981 24.006 -7.801 1.00 29.90 180 ALA A C 1
ATOM 532 O O . ALA A 1 67 ? -31.979 24.088 -9.028 1.00 33.31 180 ALA A O 1
ATOM 534 N N . ILE A 1 68 ? -31.323 24.867 -7.034 1.00 32.99 181 ILE A N 1
ATOM 535 C CA . ILE A 1 68 ? -30.524 25.924 -7.639 1.00 33.29 181 ILE A CA 1
ATOM 536 C C . ILE A 1 68 ? -29.382 25.326 -8.461 1.00 29.76 181 ILE A C 1
ATOM 537 O O . ILE A 1 68 ? -29.180 25.714 -9.617 1.00 34.39 181 ILE A O 1
ATOM 542 N N . LEU A 1 69 ? -28.648 24.378 -7.880 1.00 27.92 182 LEU A N 1
ATOM 543 C CA . LEU A 1 69 ? -27.552 23.725 -8.596 1.00 28.42 182 LEU A CA 1
ATOM 544 C C . LEU A 1 69 ? -28.051 23.058 -9.874 1.00 30.64 182 LEU A C 1
ATOM 545 O O . LEU A 1 69 ? -27.434 23.208 -10.927 1.00 32.18 182 LEU A O 1
ATOM 550 N N . ALA A 1 70 ? -29.159 22.323 -9.776 1.00 33.47 183 ALA A N 1
ATOM 551 C CA . ALA A 1 70 ? -29.737 21.666 -10.947 1.00 30.71 183 ALA A CA 1
ATOM 552 C C . ALA A 1 70 ? -30.080 22.691 -12.019 1.00 35.73 183 ALA A C 1
ATOM 553 O O . ALA A 1 70 ? -29.734 22.523 -13.194 1.00 30.41 183 ALA A O 1
ATOM 555 N N . ASN A 1 71 ? -30.765 23.754 -11.612 1.00 31.45 184 ASN A N 1
ATOM 556 C CA . ASN A 1 71 ? -31.189 24.779 -12.556 1.00 33.24 184 ASN A CA 1
ATOM 557 C C . ASN A 1 71 ? -30.002 25.468 -13.218 1.00 32.44 184 ASN A C 1
ATOM 558 O O . ASN A 1 71 ? -29.991 25.659 -14.436 1.00 39.71 184 ASN A O 1
ATOM 563 N N . ASN A 1 72 ? -29.001 25.840 -12.421 1.00 31.93 185 ASN A N 1
ATOM 564 C CA . ASN A 1 72 ? -27.820 26.491 -12.972 1.00 36.32 185 ASN A CA 1
ATOM 565 C C . ASN A 1 72 ? -27.017 25.582 -13.906 1.00 39.19 185 ASN A C 1
ATOM 566 O O . ASN A 1 72 ? -26.272 26.063 -14.754 1.00 41.09 185 ASN A O 1
ATOM 571 N N . SER A 1 73 ? -27.157 24.271 -13.747 1.00 40.01 186 SER A N 1
ATOM 572 C CA . SER A 1 73 ? -26.406 23.340 -14.581 1.00 40.05 186 SER A CA 1
ATOM 573 C C . SER A 1 73 ? -27.095 23.159 -15.928 1.00 43.83 186 SER A C 1
ATOM 574 O O . SER A 1 73 ? -26.549 22.507 -16.822 1.00 37.62 186 SER A O 1
ATOM 577 N N . SER A 1 74 ? -28.284 23.751 -16.063 1.00 35.44 187 SER A N 1
ATOM 578 C CA . SER A 1 74 ? -29.118 23.611 -17.262 1.00 36.93 187 SER A CA 1
ATOM 579 C C . SER A 1 74 ? -29.286 22.142 -17.664 1.00 40.99 187 SER A C 1
ATOM 580 O O . SER A 1 74 ? -29.229 21.795 -18.846 1.00 40.79 187 SER A O 1
ATOM 583 N N . ALA A 1 75 ? -29.481 21.288 -16.665 1.00 34.14 188 ALA A N 1
ATOM 584 C CA . ALA A 1 75 ? -29.657 19.856 -16.899 1.00 34.52 188 ALA A CA 1
ATOM 585 C C . ALA A 1 75 ? -30.882 19.597 -17.759 1.00 35.76 188 ALA A C 1
ATOM 586 O O . ALA A 1 75 ? -31.853 20.364 -17.715 1.00 36.47 188 ALA A O 1
ATOM 588 N N . ASP A 1 76 ? -30.847 18.509 -18.525 1.00 35.23 189 ASP A N 1
ATOM 589 C CA . ASP A 1 76 ? -32.029 18.072 -19.271 1.00 36.50 189 ASP A CA 1
ATOM 590 C C . ASP A 1 76 ? -32.958 17.207 -18.421 1.00 37.54 189 ASP A C 1
ATOM 591 O O . ASP A 1 76 ? -34.185 17.214 -18.607 1.00 35.65 189 ASP A O 1
ATOM 596 N N . VAL A 1 77 ? -32.357 16.450 -17.504 1.00 30.52 190 VAL A N 1
ATOM 597 C CA A VAL A 1 77 ? -33.119 15.622 -16.583 0.49 32.31 190 VAL A CA 1
ATOM 598 C CA B VAL A 1 77 ? -33.054 15.517 -16.623 0.51 33.46 190 VAL A CA 1
ATOM 599 C C . VAL A 1 77 ? -32.458 15.643 -15.216 1.00 32.15 190 VAL A C 1
ATOM 600 O O . VAL A 1 77 ? -31.236 15.796 -15.093 1.00 29.91 190 VAL A O 1
ATOM 607 N N . LEU A 1 78 ? -33.289 15.561 -14.173 1.00 27.69 191 LEU A N 1
ATOM 608 C CA . LEU A 1 78 ? -32.793 15.478 -12.799 1.00 25.07 191 LEU A CA 1
ATOM 609 C C . LEU A 1 78 ? -33.235 14.140 -12.214 1.00 27.05 191 LEU A C 1
ATOM 610 O O . LEU A 1 78 ? -34.414 13.777 -12.311 1.00 27.64 191 LEU A O 1
AT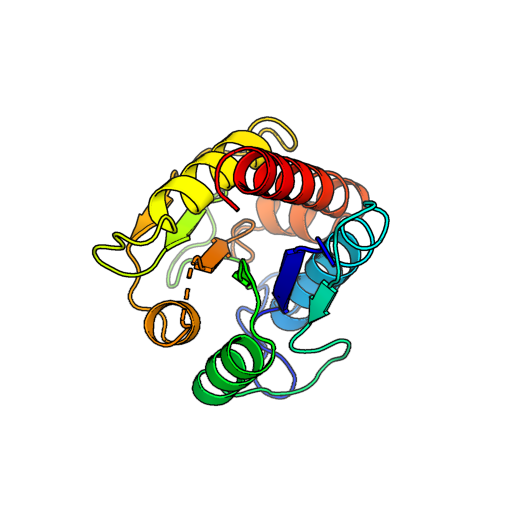OM 615 N N . VAL A 1 79 ? -32.300 13.404 -11.617 1.00 24.41 192 VAL A N 1
ATOM 616 C CA . VAL A 1 79 ? -32.660 12.166 -10.911 1.00 24.94 192 VAL A CA 1
ATOM 617 C C . VAL A 1 79 ? -32.137 12.265 -9.487 1.00 24.81 192 VAL A C 1
ATOM 618 O O . VAL A 1 79 ? -30.911 12.371 -9.263 1.00 25.45 192 VAL A O 1
ATOM 622 N N . SER A 1 80 ? -33.061 12.269 -8.533 1.00 21.72 193 SER A N 1
ATOM 623 C CA . SER A 1 80 ? -32.698 12.289 -7.122 1.00 22.58 193 SER A CA 1
ATOM 624 C C . SER A 1 80 ? -32.769 10.858 -6.614 1.00 26.41 193 SER A C 1
ATOM 625 O O . SER A 1 80 ? -33.691 10.113 -6.972 1.00 25.42 193 SER A O 1
ATOM 628 N N . ILE A 1 81 ? -31.798 10.480 -5.791 1.00 21.91 194 ILE A N 1
ATOM 629 C CA . ILE A 1 81 ? -31.706 9.101 -5.301 1.00 22.76 194 ILE A CA 1
ATOM 630 C C . ILE A 1 81 ? -31.927 9.087 -3.792 1.00 25.25 194 ILE A C 1
ATOM 631 O O . ILE A 1 81 ? -31.150 9.692 -3.052 1.00 21.76 194 ILE A O 1
ATOM 636 N N . HIS A 1 82 ? -32.982 8.411 -3.338 1.00 22.56 195 HIS A N 1
ATOM 637 C CA . HIS A 1 82 ? -33.309 8.342 -1.915 1.00 20.95 195 HIS A CA 1
ATOM 638 C C . HIS A 1 82 ? -33.653 6.896 -1.559 1.00 26.19 195 HIS A C 1
ATOM 639 O O . HIS A 1 82 ? -33.738 6.058 -2.445 1.00 24.20 195 HIS A O 1
ATOM 646 N N . LEU A 1 83 ? -33.816 6.611 -0.267 1.00 21.18 196 LEU A N 1
ATOM 647 C CA . LEU A 1 83 ? -34.361 5.318 0.172 1.00 23.51 196 LEU A CA 1
ATOM 648 C C . LEU A 1 83 ? -35.632 5.616 0.942 1.00 28.21 196 LEU A C 1
ATOM 649 O O . LEU A 1 83 ? -35.750 6.643 1.617 1.00 27.91 196 LEU A O 1
ATOM 654 N N . ASN A 1 84 ? -36.595 4.718 0.849 1.00 27.92 197 ASN A N 1
ATOM 655 C CA . ASN A 1 84 ? -37.856 4.955 1.494 1.00 30.12 197 ASN A CA 1
ATOM 656 C C . ASN A 1 84 ? -37.794 4.581 2.974 1.00 33.26 197 ASN A C 1
ATOM 657 O O . ASN A 1 84 ? -36.861 3.896 3.433 1.00 27.52 197 ASN A O 1
ATOM 662 N N . ALA A 1 85 ? -38.792 5.031 3.723 1.00 28.81 198 ALA A N 1
ATOM 663 C CA . ALA A 1 85 ? -38.889 4.690 5.133 1.00 32.12 198 ALA A CA 1
ATOM 664 C C . ALA A 1 85 ? -40.348 4.657 5.545 1.00 34.92 198 ALA A C 1
ATOM 665 O O . ALA A 1 85 ? -41.134 5.508 5.119 1.00 39.12 198 ALA A O 1
ATOM 667 N N . GLU A 1 86 ? -40.702 3.669 6.359 1.00 36.54 199 GLU A N 1
ATOM 668 C CA . GLU A 1 86 ? -41.982 3.653 7.056 1.00 41.88 199 GLU A CA 1
ATOM 669 C C . GLU A 1 86 ? -41.798 4.332 8.407 1.00 50.41 199 GLU A C 1
ATOM 670 O O . GLU A 1 86 ? -40.892 3.966 9.156 1.00 54.96 199 GLU A O 1
ATOM 676 N N . LYS A 1 87 ? -42.648 5.304 8.735 1.00 59.82 200 LYS A N 1
ATOM 677 C CA . LYS A 1 87 ? -42.533 5.982 10.026 1.00 66.29 200 LYS A CA 1
ATOM 678 C C . LYS A 1 87 ? -42.843 5.046 11.198 1.00 68.48 200 LYS A C 1
ATOM 679 O O . LYS A 1 87 ? -42.160 5.083 12.226 1.00 68.37 200 LYS A O 1
ATOM 682 N N . ASN A 1 88 ? -43.867 4.209 11.034 1.00 60.73 201 ASN A N 1
ATOM 683 C CA A ASN A 1 88 ? -44.218 3.219 12.048 0.38 67.33 201 ASN A CA 1
ATOM 684 C CA B ASN A 1 88 ? -44.240 3.223 12.044 0.62 67.32 201 ASN A CA 1
ATOM 685 C C . ASN A 1 88 ? -44.362 1.825 11.460 1.00 63.23 201 ASN A C 1
ATOM 686 O O . ASN A 1 88 ? -45.460 1.277 11.399 1.00 74.78 201 ASN A O 1
ATOM 695 N N . GLY A 1 89 ? -43.247 1.251 11.031 1.00 55.24 202 GLY A N 1
ATOM 696 C CA . GLY A 1 89 ? -43.279 -0.079 10.452 1.00 52.28 202 GLY A CA 1
ATOM 697 C C . GLY A 1 89 ? -41.914 -0.529 9.986 1.00 46.47 202 GLY A C 1
ATOM 698 O O . GLY A 1 89 ? -40.996 0.281 9.887 1.00 43.62 202 GLY A O 1
ATOM 699 N N . ASN A 1 90 ? -41.780 -1.822 9.703 1.00 45.32 203 ASN A N 1
ATOM 700 C CA . ASN A 1 90 ? -40.505 -2.370 9.260 1.00 44.99 203 ASN A CA 1
ATOM 701 C C . ASN A 1 90 ? -40.719 -3.496 8.253 1.00 44.47 203 ASN A C 1
ATOM 702 O O . ASN A 1 90 ? -39.902 -4.422 8.166 1.00 38.23 203 ASN A O 1
ATOM 707 N N . THR A 1 91 ? -41.814 -3.406 7.495 1.00 41.49 204 THR A N 1
ATOM 708 C CA . THR A 1 91 ? -42.220 -4.486 6.598 1.00 34.64 204 THR A CA 1
ATOM 709 C C . THR A 1 91 ? -42.346 -4.096 5.120 1.00 37.15 204 THR A C 1
ATOM 710 O O . THR A 1 91 ? -42.244 -4.957 4.258 1.00 36.38 204 THR A O 1
ATOM 714 N N . ALA A 1 92 ? -42.531 -2.811 4.816 1.00 36.51 205 ALA A N 1
ATOM 715 C CA . ALA A 1 92 ? -42.772 -2.400 3.424 1.00 36.59 205 ALA A CA 1
ATOM 716 C C . ALA A 1 92 ? -41.618 -2.749 2.481 1.00 34.99 205 ALA A C 1
ATOM 717 O O . ALA A 1 92 ? -40.457 -2.718 2.884 1.00 32.97 205 ALA A O 1
ATOM 719 N N . THR A 1 93 ? -41.930 -3.071 1.224 1.00 31.83 206 THR A N 1
ATOM 720 C CA . THR A 1 93 ? -40.875 -3.335 0.241 1.00 27.58 206 THR A CA 1
ATOM 721 C C . THR A 1 93 ? -41.157 -2.713 -1.116 1.00 34.20 206 THR A C 1
ATOM 722 O O . THR A 1 93 ? -42.302 -2.393 -1.430 1.00 35.75 206 THR A O 1
ATOM 726 N N . GLY A 1 94 ? -40.108 -2.536 -1.911 1.00 31.40 207 GLY A N 1
ATOM 727 C CA . GLY A 1 94 ? -40.288 -2.143 -3.295 1.00 27.90 207 GLY A CA 1
ATOM 728 C C . GLY A 1 94 ? -39.807 -0.741 -3.615 1.00 31.47 207 GLY A C 1
ATOM 729 O O . GLY A 1 94 ? -39.424 0.030 -2.732 1.00 29.65 207 GLY A O 1
ATOM 730 N N . ILE A 1 95 ? -39.854 -0.407 -4.898 1.00 28.36 208 ILE A N 1
ATOM 731 C CA . ILE A 1 95 ? -39.342 0.864 -5.377 1.00 27.09 208 ILE A CA 1
ATOM 732 C C . ILE A 1 95 ? -40.482 1.674 -5.994 1.00 32.28 208 ILE A C 1
ATOM 733 O O . ILE A 1 95 ? -41.348 1.109 -6.671 1.00 31.23 208 ILE A O 1
ATOM 738 N N . GLU A 1 96 ? -40.490 2.985 -5.754 1.00 29.02 209 GLU A N 1
ATOM 739 C CA . GLU A 1 96 ? -41.457 3.867 -6.401 1.00 26.73 209 GLU A CA 1
ATOM 740 C C . GLU A 1 96 ? -40.701 5.087 -6.885 1.00 28.47 209 GLU A C 1
ATOM 741 O O . GLU A 1 96 ? -39.631 5.403 -6.365 1.00 29.96 209 GLU A O 1
ATOM 747 N N . THR A 1 97 ? -41.250 5.773 -7.878 1.00 25.71 210 THR A N 1
ATOM 748 C CA . THR A 1 97 ? -40.577 6.956 -8.416 1.00 26.57 210 THR A CA 1
ATOM 749 C C . THR A 1 97 ? -41.517 8.151 -8.355 1.00 28.68 210 THR A C 1
ATOM 750 O O . THR A 1 97 ? -42.666 8.061 -8.788 1.00 29.71 210 THR A O 1
ATOM 754 N N . TRP A 1 98 ? -41.039 9.260 -7.794 1.00 27.06 211 TRP A N 1
ATOM 755 C CA . TRP A 1 98 ? -41.843 10.465 -7.630 1.00 31.55 211 TRP A CA 1
ATOM 756 C C . TRP A 1 98 ? -41.582 11.467 -8.748 1.00 33.59 211 TRP A C 1
ATOM 757 O O . TRP A 1 98 ? -40.485 11.506 -9.311 1.00 29.43 211 TRP A O 1
ATOM 768 N N . TYR A 1 99 ? -42.593 12.282 -9.041 1.00 30.30 212 TYR A N 1
ATOM 769 C CA . TYR A 1 99 ? -42.450 13.441 -9.917 1.00 32.71 212 TYR A CA 1
ATOM 770 C C . TYR A 1 99 ? -43.310 14.575 -9.353 1.00 34.65 212 TYR A C 1
ATOM 771 O O . TYR A 1 99 ? -44.217 14.321 -8.559 1.00 35.49 212 TYR A O 1
ATOM 780 N N . ARG A 1 100 ? -43.030 15.819 -9.749 1.00 33.58 213 ARG A N 1
ATOM 781 C CA . ARG A 1 100 ? -43.725 16.976 -9.168 1.00 37.52 213 ARG A CA 1
ATOM 782 C C . ARG A 1 100 ? -45.217 16.972 -9.471 1.00 45.54 213 ARG A C 1
ATOM 783 O O . ARG A 1 100 ? -45.640 16.460 -10.506 1.00 40.84 213 ARG A O 1
ATOM 791 N N . ASN A 1 101 ? -46.005 17.540 -8.557 1.00 42.14 214 ASN A N 1
ATOM 792 C CA . ASN A 1 101 ? -47.452 17.624 -8.722 1.00 49.14 214 ASN A CA 1
ATOM 793 C C . ASN A 1 101 ? -47.881 18.128 -10.100 1.00 49.47 214 ASN A C 1
ATOM 794 O O . ASN A 1 101 ? -47.402 19.168 -10.557 1.00 49.48 214 ASN A O 1
ATOM 799 N N . LYS A 1 102 ? -48.786 17.386 -10.744 1.00 54.95 215 LYS A N 1
ATOM 800 C CA . LYS A 1 102 ? -49.405 17.799 -12.009 1.00 54.21 215 LYS A CA 1
ATOM 801 C C . LYS A 1 102 ? -48.397 18.134 -13.111 1.00 54.89 215 LYS A C 1
ATOM 802 O O . LYS A 1 102 ? -48.630 19.030 -13.925 1.00 60.39 215 LYS A O 1
ATOM 808 N N . ALA A 1 103 ? -47.284 17.414 -13.137 1.00 52.35 216 ALA A N 1
ATOM 809 C CA . ALA A 1 103 ? -46.225 17.697 -14.102 1.00 50.03 216 ALA A CA 1
ATOM 810 C C . ALA A 1 103 ? -46.699 17.529 -15.546 1.00 45.25 216 ALA A C 1
ATOM 811 O O . ALA A 1 103 ? -47.216 16.473 -15.922 1.00 48.44 216 ALA A O 1
ATOM 813 N N . THR A 1 104 ? -46.514 18.577 -16.344 1.00 53.60 217 THR A N 1
ATOM 814 C CA . THR A 1 104 ? -46.872 18.562 -17.759 1.00 53.49 217 THR A CA 1
ATOM 815 C C . THR A 1 104 ? -45.627 18.569 -18.651 1.00 54.55 217 THR A C 1
ATOM 816 O O . THR A 1 104 ? -45.736 18.504 -19.876 1.00 58.56 217 THR A O 1
ATOM 820 N N . ASP A 1 105 ? -44.448 18.630 -18.030 1.00 47.02 218 ASP A N 1
ATOM 821 C CA . ASP A 1 105 ? -43.200 18.840 -18.761 1.00 51.03 218 ASP A CA 1
ATOM 822 C C . ASP A 1 105 ? -42.504 17.556 -19.214 1.00 52.03 218 ASP A C 1
ATOM 823 O O . ASP A 1 105 ? -41.444 17.610 -19.845 1.00 52.64 218 ASP A O 1
ATOM 828 N N . GLY A 1 106 ? -43.085 16.408 -18.889 1.00 47.16 219 GLY A N 1
ATOM 829 C CA . GLY A 1 106 ? -42.476 15.143 -19.262 1.00 55.16 219 GLY A CA 1
ATOM 830 C C . GLY A 1 106 ? -41.903 14.385 -18.078 1.00 50.57 219 GLY A C 1
ATOM 831 O O . GLY A 1 106 ? -41.424 13.258 -18.230 1.00 44.55 219 GLY A O 1
ATOM 832 N N . SER A 1 107 ? -41.946 15.009 -16.901 1.00 38.31 220 SER A N 1
ATOM 833 C CA . SER A 1 107 ? -41.521 14.362 -15.659 1.00 33.51 220 SER A CA 1
ATOM 834 C C . SER A 1 107 ? -42.290 13.069 -15.391 1.00 33.67 220 SER A C 1
ATOM 835 O O . SER A 1 107 ? -41.718 12.078 -14.923 1.00 37.15 220 SER A O 1
ATOM 838 N N . LYS A 1 108 ? -43.591 13.092 -15.661 1.00 37.74 221 LYS A N 1
ATOM 839 C CA . LYS A 1 108 ? -44.425 11.921 -15.421 1.00 35.92 221 LYS A CA 1
ATOM 840 C C . LYS A 1 108 ? -43.990 10.786 -16.346 1.00 44.10 221 LYS A C 1
ATOM 841 O O . LYS A 1 108 ? -43.886 9.626 -15.928 1.00 41.48 221 LYS A O 1
ATOM 847 N N . GLU A 1 109 ? -43.722 11.134 -17.602 1.00 41.53 222 GLU A N 1
ATOM 848 C CA . GLU A 1 109 ? -43.256 10.165 -18.587 1.00 47.64 222 GLU A CA 1
ATOM 849 C C . GLU A 1 109 ? -41.872 9.603 -18.209 1.00 41.89 222 GLU A C 1
ATOM 850 O O . GLU A 1 109 ? -41.628 8.395 -18.309 1.00 41.21 222 GLU A O 1
ATOM 856 N N . LEU A 1 110 ? -40.975 10.483 -17.774 1.00 37.28 223 LEU A N 1
ATOM 857 C CA . LEU A 1 110 ? -39.649 10.071 -17.310 1.00 35.33 223 LEU A CA 1
ATOM 858 C C . LEU A 1 110 ? -39.764 9.101 -16.133 1.00 36.44 223 LEU A C 1
ATOM 859 O O . LEU A 1 110 ? -39.083 8.076 -16.089 1.00 35.06 223 LEU A O 1
ATOM 864 N N . ALA A 1 111 ? -40.640 9.433 -15.187 1.00 35.74 224 ALA A N 1
ATOM 865 C CA . ALA A 1 111 ? -40.869 8.605 -14.010 1.00 32.85 224 ALA A CA 1
ATOM 866 C C . ALA A 1 111 ? -41.341 7.203 -14.385 1.00 37.82 224 ALA A C 1
ATOM 867 O O . ALA A 1 111 ? -40.840 6.214 -13.851 1.00 35.53 224 ALA A O 1
ATOM 869 N N . GLN A 1 112 ? -42.313 7.114 -15.288 1.00 38.21 225 GLN A N 1
ATOM 870 C CA . GLN A 1 112 ? -42.846 5.808 -15.660 1.00 39.12 225 GLN A CA 1
ATOM 871 C C . GLN A 1 112 ? -41.805 4.959 -16.393 1.00 40.35 225 GLN A C 1
ATOM 872 O O . GLN A 1 112 ? -41.676 3.757 -16.136 1.00 41.71 225 GLN A O 1
ATOM 878 N N . THR A 1 113 ? -41.063 5.585 -17.303 1.00 41.50 226 THR A N 1
ATOM 879 C CA . THR A 1 113 ? -40.050 4.872 -18.076 1.00 46.33 226 THR A CA 1
ATOM 880 C C . THR A 1 113 ? -38.946 4.331 -17.161 1.00 35.65 226 THR A C 1
ATOM 881 O O . THR A 1 113 ? -38.596 3.145 -17.234 1.00 37.04 226 THR A O 1
ATOM 885 N N . VAL A 1 114 ? -38.421 5.193 -16.294 1.00 32.64 227 VAL A N 1
ATOM 886 C CA . VAL A 1 114 ? -37.401 4.776 -15.333 1.00 29.95 227 VAL A CA 1
ATOM 887 C C . VAL A 1 114 ? -37.941 3.700 -14.381 1.00 38.02 227 VAL A C 1
ATOM 888 O O . VAL A 1 114 ? -37.315 2.650 -14.207 1.00 33.06 227 VAL A O 1
ATOM 892 N N . GLN A 1 115 ? -39.109 3.943 -13.792 1.00 32.73 228 GLN A N 1
ATOM 893 C CA . GLN A 1 115 ? -39.729 2.951 -12.896 1.00 35.03 228 GLN A CA 1
ATOM 894 C C . GLN A 1 115 ? -39.915 1.573 -13.541 1.00 36.55 228 GLN A C 1
ATOM 895 O O . GLN A 1 115 ? -39.538 0.552 -12.956 1.00 35.21 228 GLN A O 1
ATOM 901 N N . SER A 1 116 ? -40.487 1.536 -14.741 1.00 35.77 229 SER A N 1
ATOM 902 C CA . SER A 1 116 ? -40.699 0.265 -15.422 1.00 38.86 229 SER A CA 1
ATOM 903 C C . SER A 1 116 ? -39.388 -0.445 -15.746 1.00 41.10 229 SER A C 1
ATOM 904 O O . SER A 1 116 ? -39.301 -1.668 -15.663 1.00 39.69 229 SER A O 1
ATOM 907 N N . THR A 1 117 ? -38.367 0.327 -16.104 1.00 36.57 230 THR A N 1
ATOM 908 C CA . THR A 1 117 ? -37.084 -0.255 -16.471 1.00 41.09 230 THR A CA 1
ATOM 909 C C . THR A 1 117 ? -36.388 -0.836 -15.234 1.00 35.94 230 THR A C 1
ATOM 910 O O . THR A 1 117 ? -35.815 -1.934 -15.288 1.00 38.58 230 THR A O 1
ATOM 914 N N . ILE A 1 118 ? -36.449 -0.101 -14.127 1.00 33.77 231 ILE A N 1
ATOM 915 C CA . ILE A 1 118 ? -35.900 -0.576 -12.862 1.00 33.23 231 ILE A CA 1
ATOM 916 C C . ILE A 1 118 ? -36.524 -1.926 -12.526 1.00 36.46 231 ILE A C 1
ATOM 917 O O . ILE A 1 118 ? -35.809 -2.887 -12.237 1.00 39.61 231 ILE A O 1
ATOM 922 N N . VAL A 1 119 ? -37.851 -2.002 -12.598 1.00 34.02 232 VAL A N 1
ATOM 923 C CA . VAL A 1 119 ? -38.563 -3.244 -12.295 1.00 39.49 232 VAL A CA 1
ATOM 924 C C . VAL A 1 119 ? -38.080 -4.438 -13.132 1.00 46.97 232 VAL A C 1
ATOM 925 O O . VAL A 1 119 ? -38.079 -5.583 -12.661 1.00 45.78 232 VAL A O 1
ATOM 929 N N . SER A 1 120 ? -37.651 -4.174 -14.363 1.00 46.66 233 SER A N 1
ATOM 930 C CA A SER A 1 120 ? -37.163 -5.223 -15.258 0.31 46.48 233 SER A CA 1
ATOM 931 C CA B SER A 1 120 ? -37.183 -5.250 -15.232 0.69 45.55 233 SER A CA 1
ATOM 932 C C . SER A 1 120 ? -35.778 -5.718 -14.854 1.00 50.29 233 SER A C 1
ATOM 933 O O . SER A 1 120 ? -35.451 -6.891 -15.025 1.00 52.52 233 SER A O 1
ATOM 938 N N . TYR A 1 121 ? -34.964 -4.807 -14.333 1.00 42.17 234 TYR A N 1
ATOM 939 C CA . TYR A 1 121 ? -33.574 -5.102 -13.970 1.00 42.34 234 TYR A CA 1
ATOM 940 C C . TYR A 1 121 ? -33.353 -5.714 -12.583 1.00 47.82 234 TYR A C 1
ATOM 941 O O . TYR A 1 121 ? -32.533 -6.618 -12.438 1.00 53.91 234 TYR A O 1
ATOM 950 N N . VAL A 1 122 ? -34.058 -5.219 -11.568 1.00 38.29 235 VAL A N 1
ATOM 951 C CA . VAL A 1 122 ? -33.868 -5.741 -10.210 1.00 35.54 235 VAL A CA 1
ATOM 952 C C . VAL A 1 122 ? -35.027 -6.638 -9.785 1.00 41.14 235 VAL A C 1
ATOM 953 O O . VAL A 1 122 ? -34.899 -7.427 -8.834 1.00 44.18 235 VAL A O 1
ATOM 957 N N . LYS A 1 123 ? -36.146 -6.526 -10.499 1.00 38.09 236 LYS A N 1
ATOM 958 C CA . LYS A 1 123 ? -37.295 -7.423 -10.282 1.00 43.42 236 LYS A CA 1
ATOM 959 C C . LYS A 1 123 ? -37.768 -7.333 -8.834 1.00 50.87 236 LYS A C 1
ATOM 960 O O . LYS A 1 123 ? -37.901 -8.336 -8.121 1.00 56.35 236 LYS A O 1
ATOM 964 N N . VAL A 1 124 ? -37.990 -6.091 -8.424 1.00 38.38 237 VAL A N 1
ATOM 965 C CA . VAL A 1 124 ? -38.453 -5.724 -7.102 1.00 36.43 237 VAL A CA 1
ATOM 966 C C . VAL A 1 124 ? -39.931 -5.428 -7.245 1.00 32.60 237 VAL A C 1
ATOM 967 O O . VAL A 1 124 ? -40.455 -5.366 -8.360 1.00 38.39 237 VAL A O 1
ATOM 971 N N . ARG A 1 125 ? -40.592 -5.223 -6.114 1.00 36.59 238 ARG A N 1
ATOM 972 C CA A ARG A 1 125 ? -42.014 -4.917 -6.100 0.37 41.55 238 ARG A CA 1
ATOM 973 C CA B ARG A 1 125 ? -42.012 -4.917 -6.100 0.63 41.21 238 ARG A CA 1
ATOM 974 C C . ARG A 1 125 ? -42.234 -3.554 -6.744 1.00 38.54 238 ARG A C 1
ATOM 975 O O . ARG A 1 125 ? -41.551 -2.585 -6.403 1.00 34.25 238 ARG A O 1
ATOM 990 N N . ASP A 1 126 ? -43.175 -3.492 -7.683 1.00 42.76 239 ASP A N 1
ATOM 991 C CA . ASP A 1 126 ? -43.438 -2.268 -8.447 1.00 41.64 239 ASP A CA 1
ATOM 992 C C . ASP A 1 126 ? -44.484 -1.402 -7.729 1.00 38.69 239 ASP A C 1
ATOM 993 O O . ASP A 1 126 ? -45.688 -1.637 -7.844 1.00 43.73 239 ASP A O 1
ATOM 998 N N . ARG A 1 127 ? -44.012 -0.411 -6.974 1.00 35.87 240 ARG A N 1
ATOM 999 C CA . ARG A 1 127 ? -44.894 0.488 -6.236 1.00 34.94 240 ARG A CA 1
ATOM 1000 C C . ARG A 1 127 ? -45.429 1.617 -7.122 1.00 39.96 240 ARG A C 1
ATOM 1001 O O . ARG A 1 127 ? -46.224 2.444 -6.667 1.00 43.72 240 ARG A O 1
ATOM 1009 N N . GLY A 1 128 ? -45.002 1.640 -8.384 1.00 39.85 241 GLY A N 1
ATOM 1010 C CA . GLY A 1 128 ? -45.529 2.591 -9.352 1.00 35.49 241 GLY A CA 1
ATOM 1011 C C . GLY A 1 128 ? -44.911 3.969 -9.236 1.00 35.98 241 GLY A C 1
ATOM 1012 O O . GLY A 1 128 ? -43.856 4.134 -8.623 1.00 32.88 241 GLY A O 1
ATOM 1013 N N . ILE A 1 129 ? -45.577 4.956 -9.831 1.00 36.80 242 ILE A N 1
ATOM 1014 C CA . ILE A 1 129 ? -45.109 6.336 -9.788 1.00 32.22 242 ILE A CA 1
ATOM 1015 C C . ILE A 1 129 ? -46.080 7.180 -8.964 1.00 36.53 242 ILE A C 1
ATOM 1016 O O . ILE A 1 129 ? -47.273 6.857 -8.873 1.00 37.46 242 ILE A O 1
ATOM 1021 N N . VAL A 1 130 ? -45.564 8.249 -8.356 1.00 38.48 243 VAL A N 1
ATOM 1022 C CA . VAL A 1 130 ? -46.320 9.035 -7.381 1.00 42.43 243 VAL A CA 1
ATOM 1023 C C . VAL A 1 130 ? -46.062 10.527 -7.588 1.00 39.03 243 VAL A C 1
ATOM 1024 O O . VAL A 1 130 ? -44.920 10.932 -7.783 1.00 38.21 243 VAL A O 1
ATOM 1028 N N . GLU A 1 131 ? -47.111 11.343 -7.541 1.00 39.72 244 GLU A N 1
ATOM 1029 C CA . GLU A 1 131 ? -46.907 12.785 -7.457 1.00 40.89 244 GLU A CA 1
ATOM 1030 C C . GLU A 1 131 ? -46.437 13.155 -6.055 1.00 38.00 244 GLU A C 1
ATOM 1031 O O . GLU A 1 131 ? -46.973 12.661 -5.053 1.00 40.22 244 GLU A O 1
ATOM 1037 N N . ASN A 1 132 ? -45.455 14.043 -5.976 1.00 36.94 245 ASN A N 1
ATOM 1038 C CA . ASN A 1 132 ? -44.964 14.496 -4.685 1.00 38.52 245 ASN A CA 1
ATOM 1039 C C . ASN A 1 132 ? -44.413 15.908 -4.793 1.00 41.89 245 ASN A C 1
ATOM 1040 O O . ASN A 1 132 ? -43.680 16.221 -5.730 1.00 41.23 245 ASN A O 1
ATOM 1045 N N . ASN A 1 133 ? -44.751 16.747 -3.821 1.00 36.63 246 ASN A N 1
ATOM 1046 C CA . ASN A 1 133 ? -44.362 18.156 -3.860 1.00 42.13 246 ASN A CA 1
ATOM 1047 C C . ASN A 1 133 ? -42.963 18.458 -3.303 1.00 40.07 246 ASN A C 1
ATOM 1048 O O . ASN A 1 133 ? -42.652 19.618 -3.013 1.00 39.82 246 ASN A O 1
ATOM 1053 N N . PHE A 1 134 ? -42.133 17.424 -3.162 1.00 33.20 247 PHE A N 1
ATOM 1054 C CA . PHE A 1 134 ? -40.754 17.564 -2.677 1.00 36.38 247 PHE A CA 1
ATOM 1055 C C . PHE A 1 134 ? -40.041 18.739 -3.352 1.00 37.34 247 PHE A C 1
ATOM 1056 O O . PHE A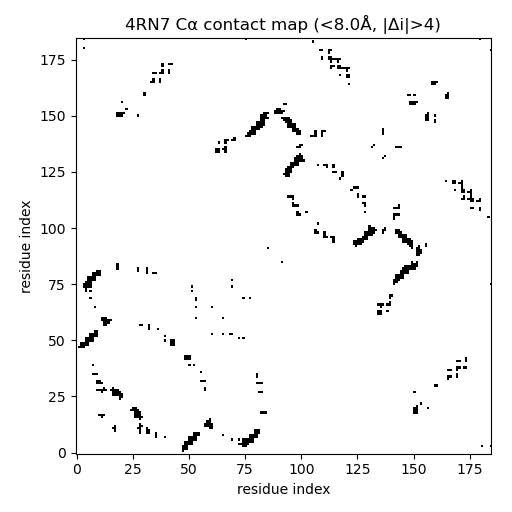 1 134 ? -40.040 18.848 -4.582 1.00 34.16 247 PHE A O 1
ATOM 1064 N N . GLU A 1 135 ? -39.451 19.619 -2.545 1.00 31.10 248 GLU A N 1
ATOM 1065 C CA . GLU A 1 135 ? -38.938 20.898 -3.043 1.00 36.02 248 GLU A CA 1
ATOM 1066 C C . GLU A 1 135 ? -37.971 20.761 -4.226 1.00 32.46 248 GLU A C 1
ATOM 1067 O O . GLU A 1 135 ? -38.038 21.556 -5.176 1.00 36.44 248 GLU A O 1
ATOM 1073 N N . VAL A 1 136 ? -37.102 19.751 -4.187 1.00 30.67 249 VAL A N 1
ATOM 1074 C CA . VAL A 1 136 ? -36.140 19.563 -5.276 1.00 33.46 249 VAL A CA 1
ATOM 1075 C C . VAL A 1 136 ? -36.843 19.306 -6.611 1.00 35.14 249 VAL A C 1
ATOM 1076 O O . VAL A 1 136 ? -36.395 19.782 -7.663 1.00 32.62 249 VAL A O 1
ATOM 1080 N N . LEU A 1 137 ? -37.961 18.583 -6.567 1.00 29.28 250 LEU A N 1
ATOM 1081 C CA . LEU A 1 137 ? -38.750 18.345 -7.764 1.00 31.27 250 LEU A CA 1
ATOM 1082 C C . LEU A 1 137 ? -39.526 19.599 -8.135 1.00 36.80 250 LEU A C 1
ATOM 1083 O O . LEU A 1 137 ? -39.576 19.996 -9.305 1.00 33.40 250 LEU A O 1
ATOM 1088 N N . ARG A 1 138 ? -40.147 20.205 -7.127 1.00 35.39 251 ARG A N 1
ATOM 1089 C CA . ARG A 1 138 ? -41.031 21.344 -7.332 1.00 35.11 251 ARG A CA 1
ATOM 1090 C C . ARG A 1 138 ? -40.325 22.555 -7.932 1.00 37.32 251 ARG A C 1
ATOM 1091 O O . ARG A 1 138 ? -40.877 23.225 -8.816 1.00 43.52 251 ARG A O 1
ATOM 1099 N N . GLU A 1 139 ? -39.110 22.829 -7.461 1.00 37.96 252 GLU A N 1
ATOM 1100 C CA . GLU A 1 139 ? -38.415 24.056 -7.834 1.00 39.40 252 GLU A CA 1
ATOM 1101 C C . GLU A 1 139 ? -37.353 23.873 -8.917 1.00 31.45 252 GLU A C 1
ATOM 1102 O O . GLU A 1 139 ? -36.717 24.846 -9.322 1.00 38.25 252 GLU A O 1
ATOM 1108 N N . SER A 1 140 ? -37.169 22.641 -9.397 1.00 33.99 253 SER A N 1
ATOM 1109 C CA . SER A 1 140 ? -36.291 22.422 -10.552 1.00 37.38 253 SER A CA 1
ATOM 1110 C C . SER A 1 140 ? -37.019 22.713 -11.875 1.00 38.74 253 SER A C 1
ATOM 1111 O O . SER A 1 140 ? -38.244 22.557 -11.970 1.00 39.76 253 SER A O 1
ATOM 1114 N N . ASN A 1 141 ? -36.265 23.147 -12.885 1.00 36.09 254 ASN A N 1
ATOM 1115 C CA . ASN A 1 141 ? -36.840 23.641 -14.133 1.00 39.61 254 ASN A CA 1
ATOM 1116 C C . ASN A 1 141 ? -36.918 22.643 -15.284 1.00 43.41 254 ASN A C 1
ATOM 1117 O O . ASN A 1 141 ? -37.379 22.988 -16.376 1.00 48.71 254 ASN A O 1
ATOM 1130 N N . PRO A 1 143 ? -37.445 18.241 -16.539 1.00 32.42 256 PRO A N 1
ATOM 1131 C CA . PRO A 1 143 ? -38.006 16.968 -16.071 1.00 33.41 256 PRO A CA 1
ATOM 1132 C C . PRO A 1 143 ? -37.186 16.370 -14.927 1.00 35.15 256 PRO A C 1
ATOM 1133 O O . PRO A 1 143 ? -35.963 16.228 -15.041 1.00 32.97 256 PRO A O 1
ATOM 1137 N N . ALA A 1 144 ? -37.869 16.051 -13.825 1.00 30.36 257 ALA A N 1
ATOM 1138 C CA . ALA A 1 144 ? -37.213 15.685 -12.575 1.00 28.24 257 ALA A CA 1
ATOM 1139 C C . ALA A 1 144 ? -37.961 14.546 -11.887 1.00 29.20 257 ALA A C 1
ATOM 1140 O O . ALA A 1 144 ? -39.196 14.581 -11.777 1.00 27.51 257 ALA A O 1
ATOM 1142 N N . ILE A 1 145 ? -37.212 13.551 -11.414 1.00 25.86 258 ILE A N 1
ATOM 1143 C CA . ILE A 1 145 ? -37.795 12.440 -10.665 1.00 26.18 258 ILE A CA 1
ATOM 1144 C C . ILE A 1 145 ? -36.978 12.179 -9.404 1.00 29.65 258 ILE A C 1
ATOM 1145 O O . ILE A 1 145 ? -35.810 12.583 -9.312 1.00 24.89 258 ILE A O 1
ATOM 1150 N N . LEU A 1 146 ? -37.602 11.521 -8.428 1.00 26.49 259 LEU A N 1
ATOM 1151 C CA . LEU A 1 146 ? -36.900 11.089 -7.229 1.00 22.81 259 LEU A CA 1
ATOM 1152 C C . LEU A 1 146 ? -37.230 9.620 -7.093 1.00 26.08 259 LEU A C 1
ATOM 1153 O O . LEU A 1 146 ? -38.402 9.251 -7.046 1.00 26.87 259 LEU A O 1
ATOM 1158 N N . ILE A 1 147 ? -36.194 8.785 -7.063 1.00 23.35 260 ILE A N 1
ATOM 1159 C CA . ILE A 1 147 ? -36.411 7.353 -6.939 1.00 24.27 260 ILE A CA 1
ATOM 1160 C C . ILE A 1 147 ? -36.202 6.927 -5.498 1.00 24.78 260 ILE A C 1
ATOM 1161 O O . ILE A 1 147 ? -35.124 7.151 -4.948 1.00 24.80 260 ILE A O 1
ATOM 1166 N N . GLU A 1 148 ? -37.224 6.294 -4.907 1.00 23.24 261 GLU A N 1
ATOM 1167 C CA . GLU A 1 148 ? -37.130 5.741 -3.555 1.00 24.39 261 GLU A CA 1
ATOM 1168 C C . GLU A 1 148 ? -36.708 4.285 -3.710 1.00 23.13 261 GLU A C 1
ATOM 1169 O O . GLU A 1 148 ? -37.531 3.420 -4.016 1.00 24.46 261 GLU A O 1
ATOM 1175 N N . CYS A 1 149 ? -35.423 4.026 -3.486 1.00 24.07 262 CYS A N 1
ATOM 1176 C CA . CYS A 1 149 ? -34.802 2.783 -3.944 1.00 25.45 262 CYS A CA 1
ATOM 1177 C C . CYS A 1 149 ? -34.951 1.600 -2.987 1.00 25.74 262 CYS A C 1
ATOM 1178 O O . CYS A 1 149 ? -34.030 0.786 -2.858 1.00 31.93 262 CYS A O 1
ATOM 1181 N N . GLY A 1 150 ? -36.097 1.501 -2.323 1.00 26.65 263 GLY A N 1
ATOM 1182 C CA . GLY A 1 150 ? -36.333 0.393 -1.406 1.00 32.32 263 GLY A CA 1
ATOM 1183 C C . GLY A 1 150 ? -36.464 0.960 -0.007 1.00 30.14 263 GLY A C 1
ATOM 1184 O O . GLY A 1 150 ? -36.097 2.115 0.221 1.00 28.84 263 GLY A O 1
ATOM 1185 N N . PHE A 1 151 ? -36.992 0.166 0.917 1.00 27.11 264 PHE A N 1
ATOM 1186 C CA . PHE A 1 151 ? -37.235 0.618 2.285 1.00 28.50 264 PHE A CA 1
ATOM 1187 C C . PHE A 1 151 ? -36.082 0.279 3.214 1.00 28.04 264 PHE A C 1
ATOM 1188 O O . PHE A 1 151 ? -35.901 -0.869 3.584 1.00 30.92 264 PHE A O 1
ATOM 1196 N N . LEU A 1 152 ? -35.297 1.278 3.610 1.00 29.92 265 LEU A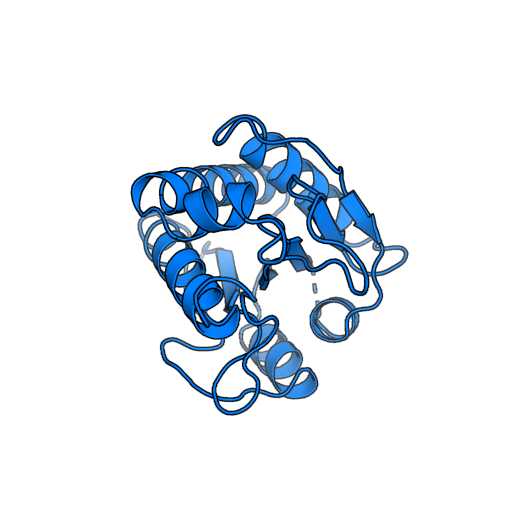 N 1
ATOM 1197 C CA . LEU A 1 152 ? -34.179 0.997 4.504 1.00 26.58 265 LEU A CA 1
ATOM 1198 C C . LEU A 1 152 ? -34.668 0.533 5.867 1.00 29.48 265 LEU A C 1
ATOM 1199 O O . LEU A 1 152 ? -33.942 -0.134 6.602 1.00 30.14 265 LEU A O 1
ATOM 1204 N N . THR A 1 153 ? -35.914 0.865 6.198 1.00 34.74 266 THR A N 1
ATOM 1205 C CA . THR A 1 153 ? -36.522 0.444 7.463 1.00 33.77 266 THR A CA 1
ATOM 1206 C C . THR A 1 153 ? -36.971 -1.035 7.520 1.00 32.50 266 THR A C 1
ATOM 1207 O O . THR A 1 153 ? -37.361 -1.533 8.580 1.00 35.19 266 THR A O 1
ATOM 1211 N N . THR A 1 154 ? -36.909 -1.723 6.382 1.00 28.67 267 THR A N 1
ATOM 1212 C CA . THR A 1 154 ? -37.285 -3.138 6.300 1.00 29.64 267 THR A CA 1
ATOM 1213 C C . THR A 1 154 ? -36.006 -3.956 6.146 1.00 30.74 267 THR A C 1
ATOM 1214 O O . THR A 1 154 ? -35.287 -3.803 5.152 1.00 34.23 267 THR A O 1
ATOM 1218 N N . PRO A 1 155 ? -35.699 -4.796 7.145 1.00 34.05 268 PRO A N 1
ATOM 1219 C CA . PRO A 1 155 ? -34.442 -5.555 7.160 1.00 41.74 268 PRO A CA 1
ATOM 1220 C C . PRO A 1 155 ? -34.129 -6.308 5.865 1.00 36.61 268 PRO A C 1
ATOM 1221 O O . PRO A 1 155 ? -32.989 -6.240 5.427 1.00 31.55 268 PRO A O 1
ATOM 1225 N N . SER A 1 156 ? -35.090 -7.014 5.266 1.00 32.36 269 SER A N 1
ATOM 1226 C CA . SER A 1 156 ? -34.821 -7.630 3.960 1.00 31.08 269 SER A CA 1
ATOM 1227 C C . SER A 1 156 ? -34.353 -6.629 2.886 1.00 35.20 269 SER A C 1
ATOM 1228 O O . SER A 1 156 ? -33.428 -6.924 2.114 1.00 31.35 269 SER A O 1
ATOM 1231 N N . GLU A 1 157 ? -34.966 -5.443 2.840 1.00 31.44 270 GLU A N 1
ATOM 1232 C CA . GLU A 1 157 ? -34.651 -4.464 1.809 1.00 28.83 270 GLU A CA 1
ATOM 1233 C C . GLU A 1 157 ? -33.252 -3.919 2.056 1.00 28.84 270 GLU A C 1
ATOM 1234 O O . GLU A 1 157 ? -32.484 -3.685 1.122 1.00 29.03 270 GLU A O 1
ATOM 1240 N N . GLU A 1 158 ? -32.938 -3.697 3.327 1.00 31.52 271 GLU A N 1
ATOM 1241 C CA . GLU A 1 158 ? -31.617 -3.209 3.700 1.00 32.95 271 GLU A CA 1
ATOM 1242 C C . GLU A 1 158 ? -30.523 -4.174 3.210 1.00 30.60 271 GLU A C 1
ATOM 1243 O O . GLU A 1 158 ? -29.493 -3.731 2.706 1.00 31.50 271 GLU A O 1
ATOM 1249 N N . GLN A 1 159 ? -30.760 -5.481 3.307 1.00 29.38 272 GLN A N 1
ATOM 1250 C CA . GLN A 1 159 ? -29.757 -6.451 2.855 1.00 32.11 272 GLN A CA 1
ATOM 1251 C C . GLN A 1 159 ? -29.509 -6.372 1.351 1.00 33.78 272 GLN A C 1
ATOM 1252 O O . GLN A 1 159 ? -28.414 -6.692 0.880 1.00 35.04 272 GLN A O 1
ATOM 1258 N N . LYS A 1 160 ? -30.530 -5.960 0.601 1.00 29.35 273 LYS A N 1
ATOM 1259 C CA . LYS A 1 160 ? -30.358 -5.690 -0.830 1.00 29.20 273 LYS A CA 1
ATOM 1260 C C . LYS A 1 160 ? -29.670 -4.359 -1.073 1.00 31.44 273 LYS A C 1
ATOM 1261 O O . LYS A 1 160 ? -28.721 -4.289 -1.842 1.00 30.24 273 LYS A O 1
ATOM 1267 N N . ILE A 1 161 ? -30.179 -3.305 -0.443 1.00 28.02 274 ILE A N 1
ATOM 1268 C CA . ILE A 1 161 ? -29.665 -1.946 -0.641 1.00 24.13 274 ILE A CA 1
ATOM 1269 C C . ILE A 1 161 ? -28.161 -1.849 -0.388 1.00 28.50 274 ILE A C 1
ATOM 1270 O O . ILE A 1 161 ? -27.455 -1.106 -1.084 1.00 31.09 274 ILE A O 1
ATOM 1275 N N . ILE A 1 162 ? -27.657 -2.599 0.589 1.00 28.30 275 ILE A N 1
ATOM 1276 C CA . ILE A 1 162 ? -26.220 -2.536 0.911 1.00 34.99 275 ILE A CA 1
ATOM 1277 C C . ILE A 1 162 ? -25.339 -3.360 -0.025 1.00 38.68 275 ILE A C 1
ATOM 1278 O O . ILE A 1 162 ? -24.111 -3.229 -0.014 1.00 38.19 275 ILE A O 1
ATOM 1283 N N . ASN A 1 163 ? -25.969 -4.210 -0.829 1.00 32.64 276 ASN A N 1
ATOM 1284 C CA . ASN A 1 163 ? -25.245 -5.166 -1.663 1.00 31.23 276 ASN A CA 1
ATOM 1285 C C . ASN A 1 163 ? -24.800 -4.530 -2.973 1.00 32.21 276 ASN A C 1
ATOM 1286 O O . ASN A 1 163 ? -25.596 -3.905 -3.671 1.00 34.95 276 ASN A O 1
ATOM 1291 N N . GLU A 1 164 ? -23.523 -4.695 -3.301 1.00 39.34 277 GLU A N 1
ATOM 1292 C CA . GLU A 1 164 ? -22.926 -3.999 -4.428 1.00 41.84 277 GLU A CA 1
ATOM 1293 C C . GLU A 1 164 ? -23.489 -4.469 -5.765 1.00 44.34 277 GLU A C 1
ATOM 1294 O O . GLU A 1 164 ? -23.648 -3.676 -6.693 1.00 40.56 277 GLU A O 1
ATOM 1300 N N . LYS A 1 165 ? -23.785 -5.759 -5.869 1.00 44.66 278 LYS A N 1
ATOM 1301 C CA . LYS A 1 165 ? -24.289 -6.291 -7.126 1.00 45.25 278 LYS A CA 1
ATOM 1302 C C . LYS A 1 165 ? -25.719 -5.805 -7.342 1.00 39.64 278 LYS A C 1
ATOM 1303 O O . LYS A 1 165 ? -26.133 -5.535 -8.468 1.00 42.32 278 LYS A O 1
ATOM 1309 N N . TYR A 1 166 ? -26.452 -5.643 -6.247 1.00 35.21 279 TYR A N 1
ATOM 1310 C CA . TYR A 1 166 ? -27.794 -5.104 -6.309 1.00 35.29 279 TYR A CA 1
ATOM 1311 C C . TYR A 1 166 ? -27.736 -3.621 -6.678 1.00 35.13 279 TYR A C 1
ATOM 1312 O O . TYR A 1 166 ? -28.527 -3.143 -7.488 1.00 31.59 279 TYR A O 1
ATOM 1321 N N . GLN A 1 167 ? -26.812 -2.888 -6.078 1.00 34.73 280 GLN A N 1
ATOM 1322 C CA . GLN A 1 167 ? -26.674 -1.480 -6.434 1.00 31.96 280 GLN A CA 1
ATOM 1323 C C . GLN A 1 167 ? -26.331 -1.342 -7.915 1.00 34.49 280 GLN A C 1
ATOM 1324 O O . GLN A 1 167 ? -26.800 -0.425 -8.583 1.00 32.23 280 GLN A O 1
ATOM 1330 N N . ASP A 1 168 ? -25.523 -2.264 -8.425 1.00 31.58 281 ASP A N 1
ATOM 1331 C CA . ASP A 1 168 ? -25.108 -2.217 -9.822 1.00 32.60 281 ASP A CA 1
ATOM 1332 C C . ASP A 1 168 ? -26.280 -2.453 -10.778 1.00 34.24 281 ASP A C 1
ATOM 1333 O O . ASP A 1 168 ? -26.431 -1.754 -11.779 1.00 39.48 281 ASP A O 1
ATOM 1338 N N . GLN A 1 169 ? -27.096 -3.448 -10.455 1.00 33.89 282 GLN A N 1
ATOM 1339 C CA A GLN A 1 169 ? -28.282 -3.774 -11.231 0.48 34.54 282 GLN A CA 1
ATOM 1340 C CA B GLN A 1 169 ? -28.278 -3.764 -11.249 0.52 34.55 282 GLN A CA 1
ATOM 1341 C C . GLN A 1 169 ? -29.248 -2.602 -11.244 1.00 34.01 282 GLN A C 1
ATOM 1342 O O . GLN A 1 169 ? -29.789 -2.241 -12.282 1.00 34.26 282 GLN A O 1
ATOM 1353 N N . LEU A 1 170 ? -29.465 -2.029 -10.063 1.00 34.35 283 LEU A N 1
ATOM 1354 C CA . LEU A 1 170 ? -30.385 -0.912 -9.898 1.00 31.42 283 LEU A CA 1
ATOM 1355 C C . LEU A 1 170 ? -29.896 0.273 -10.721 1.0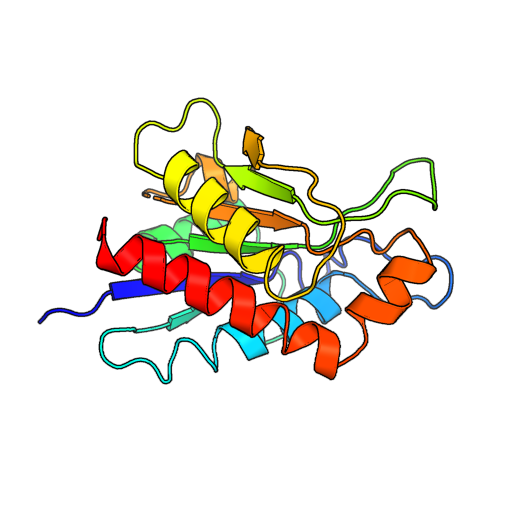0 31.13 283 LEU A C 1
ATOM 1356 O O . LEU A 1 170 ? -30.663 0.887 -11.463 1.00 32.04 283 LEU A O 1
ATOM 1361 N N . ALA A 1 171 ? -28.604 0.570 -10.613 1.00 30.82 284 ALA A N 1
ATOM 1362 C CA . ALA A 1 171 ? -28.017 1.667 -11.374 1.00 30.50 284 ALA A CA 1
ATOM 1363 C C . ALA A 1 171 ? -28.143 1.415 -12.873 1.00 32.25 284 ALA A C 1
ATOM 1364 O O . ALA A 1 171 ? -28.457 2.333 -13.627 1.00 33.15 284 ALA A O 1
ATOM 1366 N N . GLU A 1 172 ? -27.926 0.174 -13.301 1.00 33.57 285 GLU A N 1
ATOM 1367 C CA . GLU A 1 172 ? -28.039 -0.144 -14.723 1.00 36.07 285 GLU A CA 1
ATOM 1368 C C . GLU A 1 172 ? -29.478 0.069 -15.198 1.00 35.94 285 GLU A C 1
ATOM 1369 O O . GLU A 1 172 ? -29.711 0.643 -16.269 1.00 36.98 285 GLU A O 1
ATOM 1375 N N . GLY A 1 173 ? -30.435 -0.366 -14.383 1.00 35.18 286 GLY A N 1
ATOM 1376 C CA . GLY A 1 173 ? -31.840 -0.171 -14.694 1.00 38.19 286 GLY A CA 1
ATOM 1377 C C . GLY A 1 173 ? -32.185 1.301 -14.832 1.00 36.33 286 GLY A C 1
ATOM 1378 O O . GLY A 1 173 ? -32.892 1.702 -15.759 1.00 35.70 286 GLY A O 1
ATOM 1379 N N . ILE A 1 174 ? -31.679 2.114 -13.911 1.00 32.90 287 ILE A N 1
ATOM 1380 C CA . ILE A 1 174 ? -31.905 3.553 -13.971 1.00 32.36 287 ILE A CA 1
ATOM 1381 C C . ILE A 1 174 ? -31.290 4.164 -15.231 1.00 36.13 287 ILE A C 1
ATOM 1382 O O . ILE A 1 174 ? -31.935 4.955 -15.924 1.00 34.03 287 ILE A O 1
ATOM 1387 N N . VAL A 1 175 ? -30.045 3.798 -15.523 1.00 34.05 288 VAL A N 1
ATOM 1388 C CA . VAL A 1 175 ? -29.389 4.272 -16.742 1.00 35.69 288 VAL A CA 1
ATOM 1389 C C . VAL A 1 175 ? -30.247 4.002 -17.973 1.00 37.20 288 VAL A C 1
ATOM 1390 O O . VAL A 1 175 ? -30.513 4.907 -18.766 1.00 39.10 288 VAL A O 1
ATOM 1394 N N . GLN A 1 176 ? -30.698 2.760 -18.122 1.00 37.99 289 GLN A N 1
ATOM 1395 C CA . GLN A 1 176 ? -31.452 2.392 -19.310 1.00 40.02 289 GLN A CA 1
ATOM 1396 C C . GLN A 1 176 ? -32.778 3.136 -19.394 1.00 39.56 289 GLN A C 1
ATOM 1397 O O . GLN A 1 176 ? -33.222 3.478 -20.489 1.00 41.04 289 GLN A O 1
ATOM 1403 N N . GLY A 1 177 ? -33.394 3.407 -18.245 1.00 37.81 290 GLY A N 1
ATOM 1404 C CA . GLY A 1 177 ? -34.633 4.169 -18.222 1.00 37.71 290 GLY A CA 1
ATOM 1405 C C . GLY A 1 177 ? -34.415 5.607 -18.660 1.00 38.38 290 GLY A C 1
ATOM 1406 O O . GLY A 1 177 ? -35.177 6.160 -19.459 1.00 42.28 290 GLY A O 1
ATOM 1407 N N . VAL A 1 178 ? -33.366 6.219 -18.126 1.00 36.39 291 VAL A N 1
ATOM 1408 C CA . VAL A 1 178 ? -33.005 7.575 -18.519 1.00 36.70 291 VAL A CA 1
ATOM 1409 C C . VAL A 1 178 ? -32.683 7.663 -20.010 1.00 40.95 291 VAL A C 1
ATOM 1410 O O . VAL A 1 178 ? -33.167 8.563 -20.698 1.00 43.17 291 VAL A O 1
ATOM 1414 N N . LEU A 1 179 ? -31.874 6.730 -20.506 1.00 40.21 292 LEU A N 1
ATOM 1415 C CA . LEU A 1 179 ? -31.460 6.753 -21.910 1.00 48.22 292 LEU A CA 1
ATOM 1416 C C . LEU A 1 179 ? -32.658 6.553 -22.828 1.00 49.91 292 LEU A C 1
ATOM 1417 O O . LEU A 1 179 ? -32.747 7.166 -23.897 1.00 49.58 292 LEU A O 1
ATOM 1422 N N . SER A 1 180 ? -33.570 5.685 -22.403 1.00 48.67 293 SER A N 1
ATOM 1423 C CA . SER A 1 180 ? -34.792 5.418 -23.146 1.00 52.06 293 SER A CA 1
ATOM 1424 C C . SER A 1 180 ? -35.692 6.652 -23.186 1.00 57.27 293 SER A C 1
ATOM 1425 O O . SER A 1 180 ? -36.363 6.908 -24.187 1.00 57.74 293 SER A O 1
ATOM 1428 N N . TYR A 1 181 ? -35.702 7.420 -22.099 1.00 49.18 294 TYR A N 1
ATOM 1429 C CA . TYR A 1 181 ? -36.441 8.675 -22.084 1.00 47.46 294 TYR A CA 1
ATOM 1430 C C . TYR A 1 181 ? -35.792 9.686 -23.029 1.00 50.10 294 TYR A C 1
ATOM 1431 O O . TYR A 1 181 ? -36.464 10.256 -23.892 1.00 53.37 294 TYR A O 1
ATOM 1440 N N . LEU A 1 182 ? -34.486 9.895 -22.854 1.00 50.49 295 LEU A N 1
ATOM 1441 C CA . LEU A 1 182 ? -33.701 10.856 -23.638 1.00 53.56 295 LEU A CA 1
ATOM 1442 C C . LEU A 1 182 ? -33.673 10.543 -25.133 1.00 59.84 295 LEU A C 1
ATOM 1443 O O . LEU A 1 182 ? -33.600 11.451 -25.966 1.00 59.90 295 LEU A O 1
ATOM 1448 N N . ASP A 1 183 ? -33.705 9.257 -25.469 1.00 56.09 296 ASP A N 1
ATOM 1449 C CA . ASP A 1 183 ? -33.685 8.833 -26.865 1.00 65.22 296 ASP A CA 1
ATOM 1450 C C . ASP A 1 183 ? -34.967 9.267 -27.563 1.00 74.64 296 ASP A C 1
ATOM 1451 O O . ASP A 1 183 ? -34.993 9.457 -28.781 1.00 80.04 296 ASP A O 1
ATOM 1456 N N . SER A 1 184 ? -36.022 9.445 -26.775 1.00 79.80 297 SER A N 1
ATOM 1457 C CA . SER A 1 184 ? -37.357 9.678 -27.309 1.00 83.02 297 SER A CA 1
ATOM 1458 C C . SER A 1 184 ? -37.893 11.078 -27.018 1.00 87.98 297 SER A C 1
ATOM 1459 O O . SER A 1 184 ? -38.745 11.584 -27.752 1.00 91.90 297 SER A O 1
ATOM 1462 N N . LYS A 1 185 ? -37.399 11.695 -25.946 1.00 89.68 298 LYS A N 1
ATOM 1463 C CA . LYS A 1 185 ? -37.940 12.966 -25.465 1.00 89.24 298 LYS A CA 1
ATOM 1464 C C . LYS A 1 185 ? -36.874 13.874 -24.846 1.00 90.51 298 LYS A C 1
ATOM 1465 O O . LYS A 1 185 ? -37.023 14.328 -23.709 1.00 92.09 298 LYS A O 1
ATOM 1469 N N . GLY A 1 186 ? -35.807 14.148 -25.591 1.00 90.26 299 GLY A N 1
ATOM 1470 C CA . GLY A 1 186 ? -34.775 15.049 -25.112 1.00 88.68 299 GLY A CA 1
ATOM 1471 C C . GLY A 1 186 ? -35.232 16.498 -25.090 1.00 93.84 299 GLY A C 1
ATOM 1472 O O . GLY A 1 186 ? -36.347 16.818 -25.511 1.00 94.57 299 GLY A O 1
#

Radius of gyration: 15.01 Å; Cα contacts (8 Å, |Δi|>4): 417; chains: 1; bounding box: 30×34×43 Å

B-factor: mean 42.26, std 14.14, range [20.95, 96.08]

Secondary structure (DSSP, 8-state):
---EEEEEEE--BTTB--SB-TTT--BHHHHHHHHHHHHHHHHHTSTTEEEEES-SSS----HHHHHHHHHHTT-SEEEEEEEE--TT-S----EEEEE-TT--SSHHHHHHHHHHHHHHHH---EEEEEE---HHHHH---EEEEEEEETTSHHHHHHHT-HHHHHHHHHHHHHHHHHHHHHH-

InterPro domains:
  IPR002508 N-acetylmuramoyl-L-alanine amidase, catalytic domain [PF01520] (119-291)
  IPR002508 N-acetylmuramoyl-L-alanine amidase, catalytic domain [SM00646] (180-292)
  IPR002508 N-acetylmuramoyl-L-alanine amidase, catalytic domain [cd02696] (118-292)
  IPR050695 N-acetylmuramoyl-L-alanine amidase 3 [PTHR30404] (77-297)